Protein AF-A0A7Y3MYN8-F1 (afdb_monomer)

Solvent-accessible surface area (backbone atoms only — not comparable to full-atom values): 10456 Å² total; per-residue (Å²): 120,71,66,65,56,52,50,53,54,66,70,43,73,70,79,81,63,52,68,74,88,37,71,40,45,53,34,34,50,53,10,34,46,33,41,58,74,72,37,52,68,64,6,51,56,27,18,51,51,15,32,54,45,34,55,52,46,41,72,75,43,73,83,47,83,60,50,62,59,38,34,50,53,34,33,42,76,57,66,45,65,84,51,43,65,58,31,45,53,49,19,68,76,38,76,82,43,54,64,35,37,33,50,33,10,42,46,22,28,75,71,67,35,60,65,52,20,49,52,26,38,54,53,40,64,71,63,80,52,83,90,52,31,23,51,40,37,41,39,39,14,32,32,27,25,56,66,68,36,54,70,60,14,51,52,26,45,56,49,11,43,76,45,55,38,59,60,80,63,93,47,48,65,60,44,62,72,32,35,73,50,45,50,78,41,69,83,37,66,68,49,49,60,70,74,45,91,129

Sequence (198 aa):
LDSLLSEALDMSGAFEVPPTDTPGWSILLAGLELSAHGHQQAGADMLARSVAWYEEELSRRPDDPALPFASAVARYYSGDLDVLPLFRDWSQAAPDNIDYVGFVGVLSARQGDDRGAASADARLAELDDAYRFGQHTRWRARIAALRNDLDRSMILLEESFSQGMSLHFGQQWGWLHIDPDLAPLRDSESFRAFIAPR

Mean predicted aligned error: 6.88 Å

Structure (mmCIF, N/CA/C/O backbone):
data_AF-A0A7Y3MYN8-F1
#
_entry.id   AF-A0A7Y3MYN8-F1
#
loop_
_atom_site.group_PDB
_atom_site.id
_atom_site.type_symbol
_atom_site.label_atom_id
_atom_site.label_alt_id
_atom_site.label_comp_id
_atom_site.label_asym_id
_atom_site.label_entity_id
_atom_site.label_seq_id
_atom_site.pdbx_PDB_ins_code
_atom_site.Cartn_x
_atom_site.Cartn_y
_atom_site.Cartn_z
_atom_site.occupancy
_atom_site.B_iso_or_equiv
_atom_site.auth_seq_id
_atom_site.auth_comp_id
_atom_site.auth_asym_id
_atom_site.auth_atom_id
_atom_site.pdbx_PDB_model_num
ATOM 1 N N . LEU A 1 1 ? 17.540 -30.795 -15.165 1.00 44.25 1 LEU A N 1
ATOM 2 C CA . LEU A 1 1 ? 17.422 -30.218 -13.808 1.00 44.25 1 LEU A CA 1
ATOM 3 C C . LEU A 1 1 ? 17.151 -28.715 -13.870 1.00 44.25 1 LEU A C 1
ATOM 5 O O . LEU A 1 1 ? 16.380 -28.262 -13.044 1.00 44.25 1 LEU A O 1
ATOM 9 N N . ASP A 1 2 ? 17.636 -27.994 -14.890 1.00 51.50 2 ASP A N 1
ATOM 10 C CA . ASP A 1 2 ? 17.349 -26.555 -15.066 1.00 51.50 2 ASP A CA 1
ATOM 11 C C . ASP A 1 2 ? 15.916 -26.194 -15.507 1.00 51.50 2 ASP A C 1
ATOM 13 O O . ASP A 1 2 ? 15.427 -25.144 -15.112 1.00 51.50 2 ASP A O 1
ATOM 17 N N . SER A 1 3 ? 15.193 -27.035 -16.264 1.00 47.50 3 SER A N 1
ATOM 18 C CA . SER A 1 3 ? 13.846 -26.643 -16.742 1.00 47.50 3 SER A CA 1
ATOM 19 C C . SER A 1 3 ? 12.737 -26.798 -15.695 1.00 47.50 3 SER A C 1
ATOM 21 O O . SER A 1 3 ? 11.758 -26.069 -15.736 1.00 47.50 3 SER A O 1
ATOM 23 N N . LEU A 1 4 ? 12.899 -27.704 -14.723 1.00 36.44 4 LEU A N 1
ATOM 24 C CA . LEU A 1 4 ? 11.922 -27.888 -13.640 1.00 36.44 4 LEU A CA 1
ATOM 25 C C . LEU A 1 4 ? 12.004 -26.768 -12.593 1.00 36.44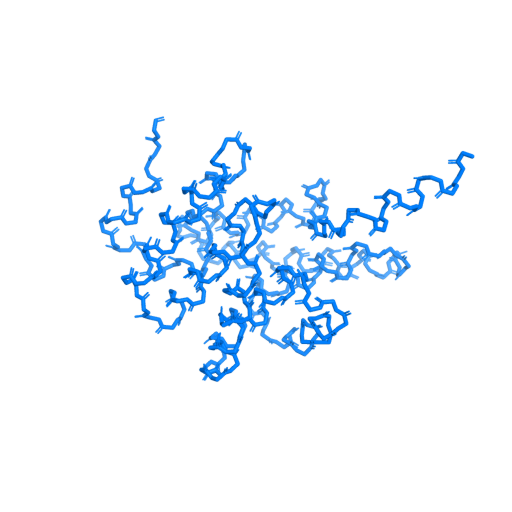 4 LEU A C 1
ATOM 27 O O . LEU A 1 4 ? 11.028 -26.516 -11.895 1.00 36.44 4 LEU A O 1
ATOM 31 N N . LEU A 1 5 ? 13.154 -26.091 -12.489 1.00 39.50 5 LEU A N 1
ATOM 32 C CA . LEU A 1 5 ? 13.316 -24.930 -11.616 1.00 39.50 5 LEU A CA 1
ATOM 33 C C . LEU A 1 5 ? 12.702 -23.666 -12.243 1.00 39.50 5 LEU A C 1
ATOM 35 O O . LEU A 1 5 ? 12.148 -22.851 -11.513 1.00 39.50 5 LEU A O 1
ATOM 39 N N . SER A 1 6 ? 12.746 -23.519 -13.577 1.00 37.72 6 SER A N 1
ATOM 40 C CA . SER A 1 6 ? 12.079 -22.400 -14.262 1.00 37.72 6 SER A CA 1
ATOM 41 C C . SER A 1 6 ? 10.560 -22.583 -14.322 1.00 37.72 6 SER A C 1
ATOM 43 O O . SER A 1 6 ? 9.836 -21.628 -14.081 1.00 37.72 6 SER A O 1
ATOM 45 N N . GLU A 1 7 ? 10.063 -23.808 -14.535 1.00 32.38 7 GLU A N 1
ATOM 46 C CA . GLU A 1 7 ? 8.622 -24.107 -14.440 1.00 32.38 7 GLU A CA 1
ATOM 47 C C . GLU A 1 7 ? 8.075 -23.917 -13.017 1.00 32.38 7 GLU A C 1
ATOM 49 O O . GLU A 1 7 ? 6.937 -23.489 -12.850 1.00 32.38 7 GLU A O 1
ATOM 54 N N . ALA A 1 8 ? 8.875 -24.182 -11.978 1.00 35.66 8 ALA A N 1
ATOM 55 C CA . ALA A 1 8 ? 8.464 -23.931 -10.597 1.00 35.66 8 ALA A CA 1
ATOM 56 C C . ALA A 1 8 ? 8.347 -22.428 -10.276 1.00 35.66 8 ALA A C 1
ATOM 58 O O . ALA A 1 8 ? 7.480 -22.053 -9.491 1.00 35.66 8 ALA A O 1
ATOM 59 N N . LEU A 1 9 ? 9.175 -21.584 -10.903 1.00 38.03 9 LEU A N 1
ATOM 60 C CA . LEU A 1 9 ? 9.100 -20.123 -10.792 1.00 38.03 9 LEU A CA 1
ATOM 61 C C . LEU A 1 9 ? 7.939 -19.526 -11.605 1.00 38.03 9 LEU A C 1
ATOM 63 O O . LEU A 1 9 ? 7.377 -18.526 -11.177 1.00 38.03 9 LEU A O 1
ATOM 67 N N . ASP A 1 10 ? 7.540 -20.161 -12.713 1.00 37.91 10 ASP A N 1
ATOM 68 C CA . ASP A 1 10 ? 6.346 -19.780 -13.490 1.00 37.91 10 ASP A CA 1
ATOM 69 C C . ASP A 1 10 ? 5.030 -20.259 -12.840 1.00 37.91 10 ASP A C 1
ATOM 71 O O . ASP A 1 10 ? 3.993 -19.610 -12.974 1.00 37.91 10 ASP A O 1
ATOM 75 N N . MET A 1 11 ? 5.039 -21.394 -12.126 1.00 33.16 11 MET A N 1
ATOM 76 C CA . MET A 1 11 ? 3.839 -21.967 -11.490 1.00 33.16 11 MET A CA 1
ATOM 77 C C . MET A 1 11 ? 3.527 -21.401 -10.102 1.00 33.16 11 MET A C 1
ATOM 79 O O . MET A 1 11 ? 2.372 -21.437 -9.674 1.00 33.16 11 MET A O 1
ATOM 83 N N . SER A 1 12 ? 4.518 -20.867 -9.389 1.00 36.50 12 SER A N 1
ATOM 84 C CA . SER A 1 12 ? 4.251 -19.923 -8.311 1.00 36.50 12 SER A CA 1
ATOM 85 C C . SER A 1 12 ? 4.184 -18.552 -8.957 1.00 36.50 12 SER A C 1
ATOM 87 O O . SER A 1 12 ? 5.236 -17.967 -9.175 1.00 36.50 12 SER A O 1
ATOM 89 N N . GLY A 1 13 ? 2.992 -18.047 -9.295 1.00 36.97 13 GLY A N 1
ATOM 90 C CA . GLY A 1 13 ? 2.843 -16.638 -9.674 1.00 36.97 13 GLY A CA 1
ATOM 91 C C . GLY A 1 13 ? 3.634 -15.817 -8.666 1.00 36.97 13 GLY A C 1
ATOM 92 O O . GLY A 1 13 ? 3.296 -15.849 -7.480 1.00 36.97 13 GLY A O 1
ATOM 93 N N . ALA A 1 14 ? 4.776 -15.287 -9.117 1.00 35.53 14 ALA A N 1
ATOM 94 C CA . ALA A 1 14 ? 5.858 -14.910 -8.232 1.00 35.53 14 ALA A CA 1
ATOM 95 C C . ALA A 1 14 ? 5.271 -13.977 -7.187 1.00 35.53 14 ALA A C 1
ATOM 97 O O . ALA A 1 14 ? 4.703 -12.935 -7.515 1.00 35.53 14 ALA A O 1
ATOM 98 N N . PHE A 1 15 ? 5.339 -14.396 -5.927 1.00 42.31 15 PHE A N 1
ATOM 99 C CA . PHE A 1 15 ? 5.164 -13.471 -4.834 1.00 42.31 15 PHE A CA 1
ATOM 100 C C . PHE A 1 15 ? 6.308 -12.473 -4.986 1.00 42.31 15 PHE A C 1
ATOM 102 O O . PHE A 1 15 ? 7.406 -12.701 -4.483 1.00 42.31 15 PHE A O 1
ATOM 109 N N . GLU A 1 16 ? 6.072 -11.393 -5.726 1.00 52.09 16 GLU A N 1
ATOM 110 C CA . GLU A 1 16 ? 6.928 -10.217 -5.734 1.00 52.09 16 GLU A CA 1
ATOM 111 C C . GLU A 1 16 ? 6.739 -9.514 -4.392 1.00 52.09 16 GLU A C 1
ATOM 113 O O . GLU A 1 16 ? 6.261 -8.393 -4.293 1.00 52.09 16 GLU A O 1
ATOM 118 N N . VAL A 1 17 ? 7.092 -10.204 -3.309 1.00 54.44 17 VAL A N 1
ATOM 119 C CA . VAL A 1 17 ? 7.361 -9.527 -2.055 1.00 54.44 17 VAL A CA 1
ATOM 120 C C . VAL A 1 17 ? 8.635 -8.732 -2.314 1.00 54.44 17 VAL A C 1
ATOM 122 O O . VAL A 1 17 ? 9.615 -9.319 -2.790 1.00 54.44 17 VAL A O 1
ATOM 125 N N . PRO A 1 18 ? 8.669 -7.421 -2.019 1.00 59.72 18 PRO A N 1
ATOM 126 C CA . PRO A 1 18 ? 9.914 -6.675 -2.079 1.00 59.72 18 PRO A CA 1
ATOM 127 C C . PRO A 1 18 ? 10.954 -7.429 -1.244 1.00 59.72 18 PRO A C 1
ATOM 129 O O . PRO A 1 18 ? 10.594 -7.917 -0.168 1.00 59.72 18 PRO A O 1
ATOM 132 N N . PRO A 1 19 ? 12.213 -7.552 -1.691 1.00 63.88 19 PRO A N 1
ATOM 133 C CA . PRO A 1 19 ? 13.228 -8.260 -0.928 1.00 63.88 19 PRO A CA 1
ATOM 134 C C . PRO A 1 19 ? 13.366 -7.610 0.456 1.00 63.88 19 PRO A C 1
ATOM 136 O O . PRO A 1 19 ? 13.857 -6.484 0.614 1.00 63.88 19 PRO A O 1
ATOM 139 N N . THR A 1 20 ? 12.845 -8.312 1.466 1.00 68.44 20 THR A N 1
ATOM 140 C CA . THR A 1 20 ? 12.681 -7.790 2.828 1.00 68.44 20 THR A CA 1
ATOM 141 C C . THR A 1 20 ? 13.993 -7.770 3.613 1.00 68.44 20 THR A C 1
ATOM 143 O O . THR A 1 20 ? 14.055 -7.252 4.723 1.00 68.44 20 THR A O 1
ATOM 146 N N . ASP A 1 21 ? 15.041 -8.357 3.045 1.00 75.25 21 ASP A N 1
ATOM 147 C CA . ASP A 1 21 ? 16.404 -8.456 3.559 1.00 75.25 21 ASP A CA 1
ATOM 148 C C . ASP A 1 21 ? 17.325 -7.335 3.041 1.00 75.25 21 ASP A C 1
ATOM 150 O O . ASP A 1 21 ? 18.541 -7.378 3.232 1.00 75.25 21 ASP A O 1
ATOM 154 N N . THR A 1 22 ? 16.763 -6.294 2.419 1.00 87.19 22 THR A N 1
ATOM 155 C CA . THR A 1 22 ? 17.534 -5.150 1.920 1.00 87.19 22 THR A CA 1
ATOM 156 C C . THR A 1 22 ? 17.639 -4.001 2.934 1.00 87.19 22 THR A C 1
ATOM 158 O O . THR A 1 22 ? 16.717 -3.755 3.726 1.00 87.19 22 THR A O 1
ATOM 161 N N . PRO A 1 23 ? 18.730 -3.208 2.881 1.00 93.25 23 PRO A N 1
ATOM 162 C CA . PRO A 1 23 ? 18.809 -1.939 3.600 1.00 93.25 23 PRO A CA 1
ATOM 163 C C . PRO A 1 23 ? 17.649 -0.993 3.265 1.00 93.25 23 PRO A C 1
ATOM 165 O O . PRO A 1 23 ? 17.075 -0.399 4.177 1.00 93.25 23 PRO A O 1
ATOM 168 N N . GLY A 1 24 ? 17.258 -0.891 1.988 1.00 93.56 24 GLY A N 1
ATOM 169 C CA . GLY A 1 24 ? 16.141 -0.046 1.554 1.00 93.56 24 GLY A CA 1
ATOM 170 C C . GLY A 1 24 ? 14.825 -0.399 2.242 1.00 93.56 24 GLY A C 1
ATOM 171 O O . GLY A 1 24 ? 14.128 0.496 2.726 1.00 93.56 24 GLY A O 1
ATOM 172 N N . TRP A 1 25 ? 14.513 -1.693 2.359 1.00 91.00 25 TRP A N 1
ATOM 173 C CA . TRP A 1 25 ? 13.330 -2.171 3.077 1.00 91.00 25 TRP A CA 1
ATOM 174 C C . TRP A 1 25 ? 13.382 -1.885 4.580 1.00 91.00 25 TRP A C 1
ATOM 176 O O . TRP A 1 25 ? 12.408 -1.407 5.160 1.00 91.00 25 TRP A O 1
ATOM 186 N N . SER A 1 26 ? 14.534 -2.111 5.214 1.00 91.94 26 SER A N 1
ATOM 187 C CA . SER A 1 26 ? 14.712 -1.827 6.645 1.00 91.94 26 SER A CA 1
ATOM 188 C C . SER A 1 26 ? 14.530 -0.335 6.959 1.00 91.94 26 SER A C 1
ATOM 190 O O . SER A 1 26 ? 13.918 0.027 7.963 1.00 91.94 26 SER A O 1
ATOM 192 N N . ILE A 1 27 ? 15.028 0.541 6.080 1.00 95.94 27 ILE A N 1
ATOM 193 C CA . ILE A 1 27 ? 14.864 1.996 6.196 1.00 95.94 27 ILE A CA 1
ATOM 194 C C . ILE A 1 27 ? 13.395 2.401 5.992 1.00 95.94 27 ILE A C 1
ATOM 196 O O . ILE A 1 27 ? 12.888 3.236 6.741 1.00 95.94 27 ILE A O 1
ATOM 200 N N . LEU A 1 28 ? 12.703 1.794 5.021 1.00 94.56 28 LEU A N 1
ATOM 201 C CA . LEU A 1 28 ? 11.273 2.012 4.780 1.00 94.56 28 LEU A CA 1
ATOM 202 C C . LEU A 1 28 ? 10.453 1.694 6.030 1.00 94.56 28 LEU A C 1
ATOM 204 O O . LEU A 1 28 ? 9.677 2.529 6.491 1.00 94.56 28 LEU A O 1
ATOM 208 N N . LEU A 1 29 ? 10.677 0.511 6.604 1.00 91.75 29 LEU A N 1
ATOM 209 C CA . LEU A 1 29 ? 10.018 0.057 7.825 1.00 91.75 29 LEU A CA 1
ATOM 210 C C . LEU A 1 29 ? 10.234 1.025 8.989 1.00 91.75 29 LEU A C 1
ATOM 212 O O . LEU A 1 29 ? 9.273 1.418 9.645 1.00 91.75 29 LEU A O 1
ATOM 216 N N . ALA A 1 30 ? 11.474 1.473 9.202 1.00 93.56 30 ALA A N 1
ATOM 217 C CA . ALA A 1 30 ? 11.777 2.468 10.227 1.00 93.56 30 ALA A CA 1
ATOM 218 C C . ALA A 1 30 ? 11.002 3.781 10.010 1.00 93.56 30 ALA A C 1
ATOM 220 O O . ALA A 1 30 ? 10.529 4.385 10.972 1.00 93.56 30 ALA A O 1
ATOM 221 N N . GLY A 1 31 ? 10.839 4.213 8.756 1.00 95.69 31 GLY A N 1
ATOM 222 C CA . GLY A 1 31 ? 10.049 5.396 8.415 1.00 95.69 31 GLY A CA 1
ATOM 223 C C . GLY A 1 31 ? 8.557 5.248 8.717 1.00 95.69 31 GLY A C 1
ATOM 224 O O . GLY A 1 31 ? 7.949 6.170 9.270 1.00 95.69 31 GLY A O 1
ATOM 225 N N . LEU A 1 32 ? 7.974 4.086 8.409 1.00 93.69 32 LEU A N 1
ATOM 226 C CA . LEU A 1 32 ? 6.572 3.783 8.711 1.00 93.69 32 LEU A CA 1
ATOM 227 C C . LEU A 1 32 ? 6.317 3.702 10.221 1.00 93.69 32 LEU A C 1
ATOM 229 O O . LEU A 1 32 ? 5.368 4.316 10.707 1.00 93.69 32 LEU A O 1
ATOM 233 N N . GLU A 1 33 ? 7.196 3.032 10.966 1.00 92.56 33 GLU A N 1
ATOM 234 C CA . GLU A 1 33 ? 7.155 2.965 12.433 1.00 92.56 33 GLU A CA 1
ATOM 235 C C . GLU A 1 33 ? 7.202 4.367 13.053 1.00 92.56 33 GLU A C 1
ATOM 237 O O . GLU A 1 33 ? 6.286 4.774 13.766 1.00 92.56 33 GLU A O 1
ATOM 242 N N . LEU A 1 34 ? 8.222 5.168 12.722 1.00 95.06 34 LEU A N 1
ATOM 243 C CA . LEU A 1 34 ? 8.345 6.541 13.226 1.00 95.06 34 LEU A CA 1
ATOM 244 C C . LEU A 1 34 ? 7.085 7.368 12.939 1.00 95.06 34 LEU A C 1
ATOM 246 O O . LEU A 1 34 ? 6.602 8.089 13.814 1.00 95.06 34 LEU A O 1
ATOM 250 N N . SER A 1 35 ? 6.524 7.231 11.738 1.00 93.44 35 SER A N 1
ATOM 251 C CA . SER A 1 35 ? 5.296 7.928 11.349 1.00 93.44 35 SER A CA 1
ATOM 252 C C . SER A 1 35 ? 4.088 7.487 12.181 1.00 93.44 35 SER A C 1
ATOM 254 O O . SER A 1 35 ? 3.289 8.332 12.594 1.00 93.44 35 SER A O 1
ATOM 256 N N . ALA A 1 36 ? 3.957 6.186 12.452 1.00 89.12 36 ALA A N 1
ATOM 257 C CA . ALA A 1 36 ? 2.877 5.618 13.255 1.00 89.12 36 ALA A CA 1
ATOM 258 C C . ALA A 1 36 ? 2.935 6.051 14.729 1.00 89.12 36 ALA A C 1
ATOM 260 O O . ALA A 1 36 ? 1.888 6.254 15.341 1.00 89.12 36 ALA A O 1
ATOM 261 N N . HIS A 1 37 ? 4.138 6.277 15.268 1.00 89.69 37 HIS A N 1
ATOM 262 C CA . HIS A 1 37 ? 4.366 6.678 16.665 1.00 89.69 37 HIS A CA 1
ATOM 263 C C . HIS A 1 37 ? 4.462 8.196 16.884 1.00 89.69 37 HIS A C 1
ATOM 265 O O . HIS A 1 37 ? 4.875 8.646 17.950 1.00 89.69 37 HIS A O 1
ATOM 271 N N . GLY A 1 38 ? 4.070 9.014 15.903 1.00 92.62 38 GLY A N 1
ATOM 272 C CA . GLY A 1 38 ? 3.989 10.468 16.088 1.00 92.62 38 GLY A CA 1
ATOM 273 C C . GLY A 1 38 ? 5.245 11.255 15.692 1.00 92.62 38 GLY A C 1
ATOM 274 O O . GLY A 1 38 ? 5.308 12.457 15.929 1.00 92.62 38 GLY A O 1
ATOM 275 N N . HIS A 1 39 ? 6.247 10.616 15.087 1.00 96.62 39 HIS A N 1
ATOM 276 C CA . HIS A 1 39 ? 7.507 11.248 14.686 1.00 96.62 39 HIS A CA 1
ATOM 277 C C . HIS A 1 39 ? 7.521 11.592 13.188 1.00 96.62 39 HIS A C 1
ATOM 279 O O . HIS A 1 39 ? 8.390 11.128 12.451 1.00 96.62 39 HIS A O 1
ATOM 285 N N . GLN A 1 40 ? 6.568 12.412 12.723 1.00 95.00 40 GLN A N 1
ATOM 286 C CA . GLN A 1 40 ? 6.318 12.619 11.283 1.00 95.00 40 GLN A CA 1
ATOM 287 C C . GLN A 1 40 ? 7.553 13.060 10.488 1.00 95.00 40 GLN A C 1
ATOM 289 O O . GLN A 1 40 ? 7.831 12.475 9.447 1.00 95.00 40 GLN A O 1
ATOM 294 N N . GLN A 1 41 ? 8.310 14.054 10.970 1.00 97.75 41 GLN A N 1
ATOM 295 C CA . GLN A 1 41 ? 9.491 14.539 10.242 1.00 97.75 41 GLN A CA 1
ATOM 296 C C . GLN A 1 41 ? 10.567 13.453 10.126 1.00 97.75 41 GLN A C 1
ATOM 298 O O . GLN A 1 41 ? 11.066 13.195 9.038 1.00 97.75 41 GLN A O 1
ATOM 303 N N . ALA A 1 42 ? 10.880 12.772 11.232 1.00 98.06 42 ALA A N 1
ATOM 304 C CA . ALA A 1 42 ? 11.871 11.700 11.227 1.00 98.06 42 ALA A CA 1
ATOM 305 C C . ALA A 1 42 ? 11.424 10.515 10.352 1.00 98.06 42 ALA A C 1
ATOM 307 O O . ALA A 1 42 ? 12.247 9.907 9.669 1.00 98.06 42 ALA A O 1
ATOM 308 N N . GLY A 1 43 ? 10.123 10.208 10.345 1.00 97.62 43 GLY A N 1
ATOM 309 C CA . GLY A 1 43 ? 9.532 9.207 9.461 1.00 97.62 43 GLY A CA 1
ATOM 310 C C . GLY A 1 43 ? 9.690 9.572 7.986 1.00 97.62 43 GLY A C 1
ATOM 311 O O . GLY A 1 43 ? 10.202 8.765 7.212 1.00 97.62 43 GLY A O 1
ATOM 312 N N . ALA A 1 44 ? 9.341 10.806 7.612 1.00 97.88 44 ALA A N 1
ATOM 313 C CA . ALA A 1 44 ? 9.511 11.323 6.254 1.00 97.88 44 ALA A CA 1
ATOM 314 C C . ALA A 1 44 ? 10.982 11.293 5.803 1.00 97.88 44 ALA A C 1
ATOM 316 O O . ALA A 1 44 ? 11.275 10.841 4.695 1.00 97.88 44 ALA A O 1
ATOM 317 N N . ASP A 1 45 ? 11.912 11.682 6.680 1.00 98.38 45 ASP A N 1
ATOM 318 C CA . ASP A 1 45 ? 13.349 11.639 6.395 1.00 98.38 45 ASP A CA 1
ATOM 319 C C . ASP A 1 45 ? 13.831 10.201 6.121 1.00 98.38 45 ASP A C 1
ATOM 321 O O . ASP A 1 45 ? 14.653 9.976 5.231 1.00 98.38 45 ASP A O 1
ATOM 325 N N . MET A 1 46 ? 13.326 9.201 6.856 1.00 98.44 46 MET A N 1
ATOM 326 C CA . MET A 1 46 ? 13.660 7.795 6.588 1.00 98.44 46 MET A CA 1
ATOM 327 C C . MET A 1 46 ? 13.051 7.304 5.274 1.00 98.44 46 MET A C 1
ATOM 329 O O . MET A 1 46 ? 13.746 6.660 4.493 1.00 98.44 46 MET A O 1
ATOM 333 N N . LEU A 1 47 ? 11.792 7.633 4.983 1.00 98.06 47 LEU A N 1
ATOM 334 C CA . LEU A 1 47 ? 11.149 7.235 3.727 1.00 98.06 47 LEU A CA 1
ATOM 335 C C . LEU A 1 47 ? 11.895 7.805 2.511 1.00 98.06 47 LEU A C 1
ATOM 337 O O . LEU A 1 47 ? 12.191 7.063 1.576 1.00 98.06 47 LEU A O 1
ATOM 341 N N . ALA A 1 48 ? 12.314 9.073 2.566 1.00 98.31 48 ALA A N 1
ATOM 342 C CA . ALA A 1 48 ? 13.145 9.685 1.528 1.00 98.31 48 ALA A CA 1
ATOM 343 C C . ALA A 1 48 ? 14.498 8.966 1.354 1.00 98.31 48 ALA A C 1
ATOM 345 O O . ALA A 1 48 ? 14.964 8.763 0.233 1.00 98.31 48 ALA A O 1
ATOM 346 N N . ARG A 1 49 ? 15.120 8.517 2.452 1.00 98.44 49 ARG A N 1
ATOM 347 C CA . ARG A 1 49 ? 16.357 7.716 2.396 1.00 98.44 49 ARG A CA 1
ATOM 348 C C . ARG A 1 49 ? 16.142 6.335 1.781 1.00 98.44 49 ARG A C 1
ATOM 350 O O . ARG A 1 49 ? 17.047 5.844 1.112 1.00 98.44 49 ARG A O 1
ATOM 357 N N . SER A 1 50 ? 14.987 5.707 2.006 1.00 98.19 50 SER A N 1
ATOM 358 C CA . SER A 1 50 ? 14.646 4.431 1.366 1.00 98.19 50 SER A CA 1
ATOM 359 C C . SER A 1 50 ? 14.556 4.594 -0.152 1.00 98.19 50 SER A C 1
ATOM 361 O O . SER A 1 50 ? 15.184 3.830 -0.882 1.00 98.19 50 SER A O 1
ATOM 363 N N . VAL A 1 51 ? 13.863 5.640 -0.619 1.00 98.31 51 VAL A N 1
ATOM 364 C CA . VAL A 1 51 ? 13.771 5.977 -2.049 1.00 98.31 51 VAL A CA 1
ATOM 365 C C . VAL A 1 51 ? 15.159 6.194 -2.648 1.00 98.31 51 VAL A C 1
ATOM 367 O O . VAL A 1 51 ? 15.513 5.511 -3.606 1.00 98.31 51 VAL A O 1
ATOM 370 N N . ALA A 1 52 ? 15.979 7.052 -2.032 1.00 98.31 52 ALA A N 1
ATOM 371 C CA . ALA A 1 52 ? 17.330 7.337 -2.516 1.00 98.31 52 ALA A CA 1
ATOM 372 C C . ALA A 1 52 ? 18.214 6.077 -2.597 1.00 98.31 52 ALA A C 1
ATOM 374 O O . ALA A 1 52 ? 19.003 5.929 -3.528 1.00 98.31 52 ALA A O 1
ATOM 375 N N . TRP A 1 53 ? 18.071 5.145 -1.646 1.00 97.94 53 TRP A N 1
ATOM 376 C CA . TRP A 1 53 ? 18.790 3.871 -1.686 1.00 97.94 53 TRP A CA 1
ATOM 377 C C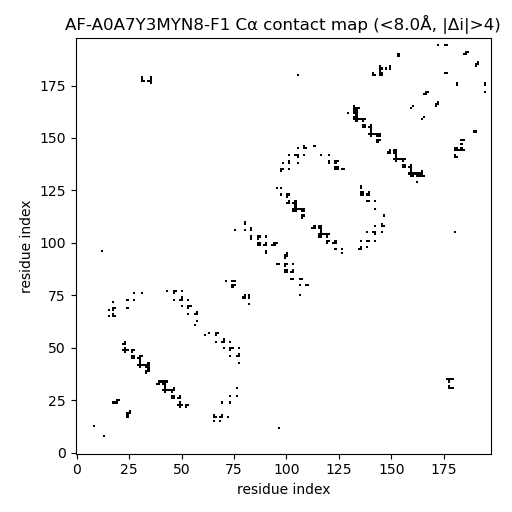 . TRP A 1 53 ? 18.369 3.016 -2.888 1.00 97.94 53 TRP A C 1
ATOM 379 O O . TRP A 1 53 ? 19.225 2.511 -3.608 1.00 97.94 53 TRP A O 1
ATOM 389 N N . TYR A 1 54 ? 17.063 2.880 -3.145 1.00 96.88 54 TYR A N 1
ATOM 390 C CA . TYR A 1 54 ? 16.576 2.110 -4.293 1.00 96.88 54 TYR A CA 1
ATOM 391 C C . TYR A 1 54 ? 16.941 2.747 -5.640 1.00 96.88 54 TYR A C 1
ATOM 393 O O . TYR A 1 54 ? 17.237 2.021 -6.585 1.00 96.88 54 TYR A O 1
ATOM 401 N N . GLU A 1 55 ? 16.958 4.077 -5.741 1.00 96.69 55 GLU A N 1
ATOM 402 C CA . GLU A 1 55 ? 17.414 4.790 -6.945 1.00 96.69 55 GLU A CA 1
ATOM 403 C C . GLU A 1 55 ? 18.894 4.511 -7.251 1.00 96.69 55 GLU A C 1
ATOM 405 O O . GLU A 1 55 ? 19.282 4.269 -8.400 1.00 96.69 55 GLU A O 1
ATOM 410 N N . GLU A 1 56 ? 19.728 4.501 -6.211 1.00 97.44 56 GLU A N 1
ATOM 411 C CA . GLU A 1 56 ? 21.145 4.180 -6.330 1.00 97.44 56 GLU A CA 1
ATOM 412 C C . GLU A 1 56 ? 21.359 2.711 -6.729 1.00 97.44 56 GLU A C 1
ATOM 414 O O . GLU A 1 56 ? 22.164 2.412 -7.614 1.00 97.44 56 GLU A O 1
ATOM 419 N N . GLU A 1 57 ? 20.598 1.790 -6.135 1.00 96.00 57 GLU A N 1
ATOM 420 C CA . GLU A 1 57 ? 20.683 0.366 -6.457 1.00 96.00 57 GLU A CA 1
ATOM 421 C C . GLU A 1 57 ? 20.196 0.044 -7.868 1.00 96.00 57 GLU A C 1
ATOM 423 O O . GLU A 1 57 ? 20.863 -0.721 -8.562 1.00 96.00 57 GLU A O 1
ATOM 428 N N . LEU A 1 58 ? 19.116 0.674 -8.339 1.00 95.00 58 LEU A N 1
ATOM 429 C CA . LEU A 1 58 ? 18.677 0.572 -9.735 1.00 95.00 58 LEU A CA 1
ATOM 430 C C . LEU A 1 58 ? 19.754 1.074 -10.705 1.00 95.00 58 LEU A C 1
ATOM 432 O O . LEU A 1 58 ? 19.956 0.487 -11.764 1.00 95.00 58 LEU A O 1
ATOM 436 N N . SER A 1 59 ? 20.491 2.123 -10.330 1.00 96.19 59 SER A N 1
ATOM 437 C CA . SER A 1 59 ? 21.596 2.642 -11.145 1.00 96.19 59 SER A CA 1
ATOM 438 C C . SER A 1 59 ? 22.786 1.675 -11.204 1.00 96.19 59 SER A C 1
ATOM 440 O O . SER A 1 59 ? 23.488 1.615 -12.214 1.00 96.19 59 SER A O 1
ATOM 442 N N . ARG A 1 60 ? 23.032 0.914 -10.130 1.00 96.44 60 ARG A N 1
ATOM 443 C CA . ARG A 1 60 ? 24.110 -0.090 -10.062 1.00 96.44 60 ARG A CA 1
ATOM 444 C C . ARG A 1 60 ? 23.737 -1.422 -10.702 1.00 96.44 60 ARG A C 1
ATOM 446 O O . ARG A 1 60 ? 24.610 -2.094 -11.245 1.00 96.44 60 ARG A O 1
ATOM 453 N N . ARG A 1 61 ? 22.475 -1.826 -10.573 1.00 94.19 61 ARG A N 1
ATOM 454 C CA . ARG A 1 61 ? 21.950 -3.140 -10.960 1.00 94.19 61 ARG A CA 1
ATOM 455 C C . ARG A 1 61 ? 20.673 -2.969 -11.795 1.00 94.19 61 ARG A C 1
ATOM 457 O O . ARG A 1 61 ? 19.608 -3.400 -11.360 1.00 94.19 61 ARG A O 1
ATOM 464 N N . PRO A 1 62 ? 20.763 -2.353 -12.989 1.00 91.88 62 PRO A N 1
ATOM 465 C CA . PRO A 1 62 ? 19.584 -2.044 -13.802 1.00 91.88 62 PRO A CA 1
ATOM 466 C C . PRO A 1 62 ? 18.824 -3.288 -14.283 1.00 91.88 62 PRO A C 1
ATOM 468 O O . PRO A 1 62 ? 17.639 -3.191 -14.584 1.00 91.88 62 PRO A O 1
ATOM 471 N N . ASP A 1 63 ? 19.489 -4.445 -14.328 1.00 89.88 63 ASP A N 1
ATOM 472 C CA . ASP A 1 63 ? 18.916 -5.708 -14.806 1.00 89.88 63 ASP A CA 1
ATOM 473 C C . ASP A 1 63 ? 18.320 -6.580 -13.681 1.00 89.88 63 ASP A C 1
ATOM 475 O O . ASP A 1 63 ? 17.880 -7.698 -13.943 1.00 89.88 63 ASP A O 1
ATOM 479 N N . ASP A 1 64 ? 18.330 -6.119 -12.424 1.00 86.88 64 ASP A N 1
ATOM 480 C CA . ASP A 1 64 ? 17.742 -6.864 -11.305 1.00 86.88 64 ASP A CA 1
ATOM 481 C C . ASP A 1 64 ? 16.205 -6.740 -11.331 1.00 86.88 64 ASP A C 1
ATOM 483 O O . ASP A 1 64 ? 15.680 -5.644 -11.110 1.00 86.88 64 ASP A O 1
ATOM 487 N N . PRO A 1 65 ? 15.461 -7.836 -11.573 1.00 84.31 65 PRO A N 1
ATOM 488 C CA . PRO A 1 65 ? 14.015 -7.772 -11.763 1.00 84.31 65 PRO A CA 1
ATOM 489 C C . PRO A 1 65 ? 13.239 -7.435 -10.481 1.00 84.31 65 PRO A C 1
ATOM 491 O O . PRO A 1 65 ? 12.089 -7.015 -10.573 1.00 84.31 65 PRO A O 1
ATOM 494 N N . ALA A 1 66 ? 13.835 -7.576 -9.290 1.00 84.12 66 ALA A N 1
ATOM 495 C CA . ALA A 1 66 ? 13.148 -7.304 -8.025 1.00 84.12 66 ALA A CA 1
ATOM 496 C C . ALA A 1 66 ? 13.200 -5.819 -7.616 1.00 84.12 66 ALA A C 1
ATOM 498 O O . ALA A 1 66 ? 12.343 -5.339 -6.865 1.00 84.12 66 ALA A O 1
ATOM 499 N N . LEU A 1 67 ? 14.205 -5.073 -8.089 1.00 89.25 67 LEU A N 1
ATOM 500 C CA . LEU A 1 67 ? 14.411 -3.675 -7.699 1.00 89.25 67 LEU A CA 1
ATOM 501 C C . LEU A 1 67 ? 13.315 -2.710 -8.184 1.00 89.25 67 LEU A C 1
ATOM 503 O O . LEU A 1 67 ? 12.947 -1.835 -7.394 1.00 89.25 67 LEU A O 1
ATOM 507 N N . PRO A 1 68 ? 12.762 -2.822 -9.411 1.00 92.81 68 PRO A N 1
ATOM 508 C CA . PRO A 1 68 ? 11.728 -1.903 -9.883 1.00 92.81 68 PRO A CA 1
ATOM 509 C C . PRO A 1 68 ? 10.491 -1.887 -8.986 1.00 92.81 68 PRO A C 1
ATOM 511 O O . PRO A 1 68 ? 10.046 -0.812 -8.578 1.00 92.81 68 PRO A O 1
ATOM 514 N N . PHE A 1 69 ? 9.973 -3.064 -8.621 1.00 92.19 69 PHE A N 1
ATOM 515 C CA . PHE A 1 69 ? 8.813 -3.169 -7.740 1.00 92.19 69 PHE A CA 1
ATOM 516 C C . PHE A 1 69 ? 9.115 -2.589 -6.354 1.00 92.19 69 PHE A C 1
ATOM 518 O O . PHE A 1 69 ? 8.393 -1.718 -5.872 1.00 92.19 69 PHE A O 1
ATOM 525 N N . ALA A 1 70 ? 10.234 -2.983 -5.741 1.00 92.31 70 ALA A N 1
ATOM 526 C CA . ALA A 1 70 ? 10.625 -2.494 -4.421 1.00 92.31 70 ALA A CA 1
ATOM 527 C C . ALA A 1 70 ? 10.828 -0.964 -4.379 1.00 92.31 70 ALA A C 1
ATOM 529 O O . ALA A 1 70 ? 10.398 -0.303 -3.430 1.00 92.31 70 ALA A O 1
ATOM 530 N N . SER A 1 71 ? 11.411 -0.390 -5.436 1.00 95.56 71 SER A N 1
ATOM 531 C CA . SER A 1 71 ? 11.555 1.059 -5.610 1.00 95.56 71 SER A CA 1
ATOM 532 C C . SER A 1 71 ? 10.199 1.763 -5.707 1.00 95.56 71 SER A C 1
ATOM 534 O O . SER A 1 71 ? 9.970 2.760 -5.019 1.00 95.56 71 SER A O 1
ATOM 536 N N . ALA A 1 72 ? 9.268 1.225 -6.502 1.00 96.44 72 ALA A N 1
ATOM 537 C CA . ALA A 1 72 ? 7.923 1.779 -6.636 1.00 96.44 72 ALA A CA 1
ATOM 538 C C . ALA A 1 72 ? 7.150 1.748 -5.307 1.00 96.44 72 ALA A C 1
ATOM 540 O O . ALA A 1 72 ? 6.478 2.721 -4.964 1.00 96.44 72 ALA A O 1
ATOM 541 N N . VAL A 1 73 ? 7.302 0.677 -4.521 1.00 94.88 73 VAL A N 1
ATOM 542 C CA . VAL A 1 73 ? 6.731 0.569 -3.170 1.00 94.88 73 VAL A CA 1
ATOM 543 C C . VAL A 1 73 ? 7.320 1.622 -2.224 1.00 94.88 73 VAL A C 1
ATOM 545 O O . VAL A 1 73 ? 6.575 2.267 -1.485 1.00 94.88 73 VAL A O 1
ATOM 548 N N . ALA A 1 74 ? 8.637 1.847 -2.252 1.00 96.38 74 ALA A N 1
ATOM 549 C CA . ALA A 1 74 ? 9.270 2.884 -1.434 1.00 96.38 74 ALA A CA 1
ATOM 550 C C . ALA A 1 74 ? 8.779 4.291 -1.799 1.00 96.38 74 ALA A C 1
ATOM 552 O O . ALA A 1 74 ? 8.421 5.072 -0.914 1.00 96.38 74 ALA A O 1
ATOM 553 N N . ARG A 1 75 ? 8.690 4.587 -3.100 1.00 98.06 75 ARG A N 1
ATOM 554 C CA . ARG A 1 75 ? 8.150 5.852 -3.617 1.00 98.06 75 ARG A CA 1
ATOM 555 C C . ARG A 1 75 ? 6.701 6.057 -3.177 1.00 98.06 75 ARG A C 1
ATOM 557 O O . ARG A 1 75 ? 6.391 7.100 -2.600 1.00 98.06 75 ARG A O 1
ATOM 564 N N . TYR A 1 76 ? 5.857 5.034 -3.319 1.00 97.50 76 TYR A N 1
ATOM 565 C CA . TYR A 1 76 ? 4.478 5.059 -2.832 1.00 97.50 76 TYR A CA 1
ATOM 566 C C . TYR A 1 76 ? 4.394 5.445 -1.351 1.00 97.50 76 TYR A C 1
ATOM 568 O O . TYR A 1 76 ? 3.696 6.395 -0.994 1.00 97.50 76 TYR A O 1
ATOM 576 N N . TYR A 1 77 ? 5.131 4.745 -0.483 1.00 95.94 77 TYR A N 1
ATOM 577 C CA . TYR A 1 77 ? 5.083 5.016 0.954 1.00 95.94 77 TYR A CA 1
ATOM 578 C C . TYR A 1 77 ? 5.697 6.370 1.331 1.00 95.94 77 TYR A C 1
ATOM 580 O O . TYR A 1 77 ? 5.284 6.943 2.335 1.00 95.94 77 TYR A O 1
ATOM 588 N N . SER A 1 78 ? 6.603 6.928 0.520 1.00 97.06 78 SER A N 1
ATOM 589 C CA . SER A 1 78 ? 7.063 8.319 0.670 1.00 97.06 78 SER A CA 1
ATOM 590 C C . SER A 1 78 ? 6.042 9.378 0.223 1.00 97.06 78 SER A C 1
ATOM 592 O O . SER A 1 78 ? 6.280 10.569 0.412 1.00 97.06 78 SER A O 1
ATOM 594 N N . GLY A 1 79 ? 4.896 8.961 -0.327 1.00 96.12 79 GLY A N 1
ATOM 595 C CA . GLY A 1 79 ? 3.814 9.841 -0.772 1.00 96.12 79 GLY A CA 1
ATOM 596 C C . GLY A 1 79 ? 3.866 10.222 -2.252 1.00 96.12 79 GLY A C 1
ATOM 597 O O . GLY A 1 79 ? 3.089 11.075 -2.678 1.00 96.12 79 GLY A O 1
ATOM 598 N N . ASP A 1 80 ? 4.743 9.601 -3.040 1.00 97.69 80 ASP A N 1
ATOM 599 C CA . ASP A 1 80 ? 4.792 9.807 -4.484 1.00 97.69 80 ASP A CA 1
ATOM 600 C C . ASP A 1 80 ? 3.626 9.062 -5.146 1.00 97.69 80 ASP A C 1
ATOM 602 O O . ASP A 1 80 ? 3.615 7.833 -5.225 1.00 97.69 80 ASP A O 1
ATOM 606 N N . LEU A 1 81 ? 2.622 9.814 -5.601 1.00 97.12 81 LEU A N 1
ATOM 607 C CA . LEU A 1 81 ? 1.460 9.265 -6.300 1.00 97.12 81 LEU A CA 1
ATOM 608 C C . LEU A 1 81 ? 1.697 9.130 -7.814 1.00 97.12 81 LEU A C 1
ATOM 610 O O . LEU A 1 81 ? 0.899 8.477 -8.491 1.00 97.12 81 LEU A O 1
ATOM 614 N N . ASP A 1 82 ? 2.789 9.684 -8.350 1.00 97.50 82 ASP A N 1
ATOM 615 C CA . ASP A 1 82 ? 3.125 9.633 -9.780 1.00 97.50 82 ASP A CA 1
ATOM 616 C C . ASP A 1 82 ? 3.609 8.238 -10.209 1.00 97.50 82 ASP A C 1
ATOM 618 O O . ASP A 1 82 ? 3.812 7.978 -11.393 1.00 97.50 82 ASP A O 1
ATOM 622 N N . VAL A 1 83 ? 3.733 7.301 -9.263 1.00 97.75 83 VAL A N 1
ATOM 623 C CA . VAL A 1 83 ? 3.965 5.873 -9.530 1.00 97.75 83 VAL A CA 1
ATOM 624 C C . VAL A 1 83 ? 2.716 5.128 -10.015 1.00 97.75 83 VAL A C 1
ATOM 626 O O . VAL A 1 83 ? 2.828 3.992 -10.468 1.00 97.75 83 VAL A O 1
ATOM 629 N N . LEU A 1 84 ? 1.520 5.728 -9.962 1.00 98.19 84 LEU A N 1
ATOM 630 C CA . LEU A 1 84 ? 0.278 5.065 -10.387 1.00 98.19 84 LEU A CA 1
ATOM 631 C C . LEU A 1 84 ? 0.305 4.512 -11.827 1.00 98.19 84 LEU A C 1
ATOM 633 O O . LEU A 1 84 ? -0.141 3.378 -12.009 1.00 98.19 84 LEU A O 1
ATOM 637 N N . PRO A 1 85 ? 0.809 5.228 -12.853 1.00 98.12 85 PRO A N 1
ATOM 638 C CA . PRO A 1 85 ? 0.900 4.678 -14.205 1.00 98.12 85 PRO A CA 1
ATOM 639 C C . PRO A 1 85 ? 1.721 3.385 -14.265 1.00 98.12 85 PRO A C 1
ATOM 641 O O . PRO A 1 85 ? 1.299 2.437 -14.916 1.00 98.12 85 PRO A O 1
ATOM 644 N N . LEU A 1 86 ? 2.818 3.302 -13.505 1.00 97.06 86 LEU A N 1
ATOM 645 C CA . LEU A 1 86 ? 3.666 2.110 -13.444 1.00 97.06 86 LEU A CA 1
ATOM 646 C C . LEU A 1 86 ? 2.897 0.894 -12.904 1.00 97.06 86 LEU A C 1
ATOM 648 O O . LEU A 1 86 ? 2.895 -0.167 -13.523 1.00 97.06 86 LEU A O 1
ATOM 652 N N . PHE A 1 87 ? 2.170 1.064 -11.796 1.00 97.50 87 PHE A N 1
ATOM 653 C CA . PHE A 1 87 ? 1.332 -0.005 -11.245 1.00 97.50 87 PHE A CA 1
ATOM 654 C C . PHE A 1 87 ? 0.157 -0.375 -12.158 1.00 97.50 87 PHE A C 1
ATOM 656 O O . PHE A 1 87 ? -0.245 -1.537 -12.188 1.00 97.50 87 PHE A O 1
ATOM 663 N N . ARG A 1 88 ? -0.394 0.577 -12.925 1.00 97.62 88 ARG A N 1
ATOM 664 C CA . ARG A 1 88 ? -1.431 0.287 -13.929 1.00 97.62 88 ARG A CA 1
ATOM 665 C C . ARG A 1 88 ? -0.883 -0.583 -15.055 1.00 97.62 88 ARG A C 1
ATOM 667 O O . ARG A 1 88 ? -1.553 -1.545 -15.422 1.00 97.62 88 ARG A O 1
ATOM 674 N N . ASP A 1 89 ? 0.308 -0.279 -15.558 1.00 97.25 89 ASP A N 1
ATOM 675 C CA . ASP A 1 89 ? 0.954 -1.067 -16.609 1.00 97.25 89 ASP A CA 1
ATOM 676 C C . ASP A 1 89 ? 1.251 -2.493 -16.116 1.00 97.25 89 ASP A C 1
ATOM 678 O O . ASP A 1 89 ? 0.891 -3.470 -16.775 1.00 97.25 89 ASP A O 1
ATOM 682 N N . TRP A 1 90 ? 1.802 -2.629 -14.906 1.00 96.25 90 TRP A N 1
ATOM 683 C CA . TRP A 1 90 ? 2.035 -3.930 -14.272 1.00 96.25 90 TRP A CA 1
ATOM 684 C C . TRP A 1 90 ? 0.743 -4.714 -14.020 1.00 96.25 90 TRP A C 1
ATOM 686 O O . TRP A 1 90 ? 0.668 -5.900 -14.333 1.00 96.25 90 TRP A O 1
ATOM 696 N N . SER A 1 91 ? -0.310 -4.059 -13.526 1.00 95.25 91 SER A N 1
ATOM 697 C CA . SER A 1 91 ? -1.615 -4.689 -13.303 1.00 95.25 91 SER A CA 1
ATOM 698 C C . SER A 1 91 ? -2.279 -5.146 -14.607 1.00 95.25 91 SER A C 1
ATOM 700 O O . SER A 1 91 ? -2.943 -6.177 -14.616 1.00 95.25 91 SER A O 1
ATOM 702 N N . GLN A 1 92 ? -2.088 -4.428 -15.718 1.00 95.12 92 GLN A N 1
ATOM 703 C CA . GLN A 1 92 ? -2.562 -4.869 -17.035 1.00 95.12 92 GLN A CA 1
ATOM 704 C C . GLN A 1 92 ? -1.778 -6.076 -17.556 1.00 95.12 92 GLN A C 1
ATOM 706 O O . GLN A 1 92 ? -2.374 -6.980 -18.140 1.00 95.12 92 GLN A O 1
ATOM 711 N N . ALA A 1 93 ? -0.459 -6.098 -17.345 1.00 94.88 93 ALA A N 1
ATOM 712 C CA . ALA A 1 93 ? 0.398 -7.207 -17.753 1.00 94.88 93 ALA A CA 1
ATOM 713 C C . ALA A 1 93 ? 0.157 -8.479 -16.918 1.00 94.88 93 ALA A C 1
ATOM 715 O O . ALA A 1 93 ? 0.214 -9.583 -17.454 1.00 94.88 93 ALA A O 1
ATOM 716 N N . ALA A 1 94 ? -0.148 -8.326 -15.627 1.00 91.75 94 ALA A N 1
ATOM 717 C CA . ALA A 1 94 ? -0.404 -9.418 -14.692 1.00 91.75 94 ALA A CA 1
ATOM 718 C C . ALA A 1 94 ? -1.691 -9.159 -13.876 1.00 91.75 94 ALA A C 1
ATOM 720 O O . ALA A 1 94 ? -1.626 -8.799 -12.697 1.00 91.75 94 ALA A O 1
ATOM 721 N N . PRO A 1 95 ? -2.883 -9.366 -14.469 1.00 89.88 95 PRO A N 1
ATOM 722 C CA . PRO A 1 95 ? -4.166 -8.995 -13.858 1.00 89.88 95 PRO A CA 1
ATOM 723 C C . PRO A 1 95 ? -4.578 -9.849 -12.653 1.00 89.88 95 PRO A C 1
ATOM 725 O O . PRO A 1 95 ? -5.554 -9.508 -11.980 1.00 89.88 95 PRO A O 1
ATOM 728 N N . ASP A 1 96 ? -3.885 -10.959 -12.393 1.00 89.38 96 ASP A N 1
ATOM 729 C CA . ASP A 1 96 ? -4.097 -11.820 -11.222 1.00 89.38 96 ASP A CA 1
ATOM 730 C C . ASP A 1 96 ? -3.115 -11.530 -10.073 1.00 89.38 96 ASP A C 1
ATOM 732 O O . ASP A 1 96 ? -3.292 -12.079 -8.976 1.00 89.38 96 ASP A O 1
ATOM 736 N N . ASN A 1 97 ? -2.118 -10.658 -10.299 1.00 90.81 97 ASN A N 1
ATOM 737 C CA . ASN A 1 97 ? -1.182 -10.212 -9.271 1.00 90.81 97 ASN A CA 1
ATOM 738 C C . ASN A 1 97 ? -1.899 -9.262 -8.297 1.00 90.81 97 ASN A C 1
ATOM 740 O O . ASN A 1 97 ? -2.298 -8.148 -8.645 1.00 90.81 97 ASN A O 1
ATOM 744 N N . ILE A 1 98 ? -2.070 -9.736 -7.063 1.00 92.38 98 ILE A N 1
ATOM 745 C CA . ILE A 1 98 ? -2.842 -9.064 -6.016 1.00 92.38 98 ILE A CA 1
ATOM 746 C C . ILE A 1 98 ? -2.233 -7.710 -5.653 1.00 92.38 98 ILE A C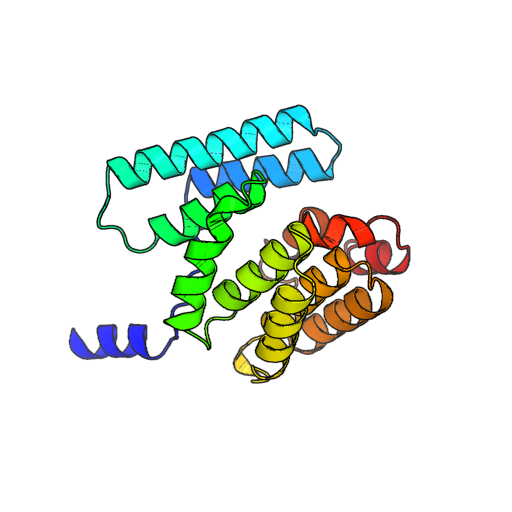 1
ATOM 748 O O . ILE A 1 98 ? -2.974 -6.742 -5.495 1.00 92.38 98 ILE A O 1
ATOM 752 N N . ASP A 1 99 ? -0.908 -7.634 -5.526 1.00 91.50 99 ASP A N 1
ATOM 753 C CA . ASP A 1 99 ? -0.238 -6.417 -5.082 1.00 91.50 99 ASP A CA 1
ATOM 754 C C . ASP A 1 99 ? -0.319 -5.328 -6.145 1.00 91.50 99 ASP A C 1
ATOM 756 O O . ASP A 1 99 ? -0.613 -4.182 -5.816 1.00 91.50 99 ASP A O 1
ATOM 760 N N . TYR A 1 100 ? -0.166 -5.671 -7.426 1.00 95.06 100 TYR A N 1
ATOM 761 C CA . TYR A 1 100 ? -0.305 -4.695 -8.509 1.00 95.06 100 TYR A CA 1
ATOM 762 C C . TYR A 1 100 ? -1.703 -4.071 -8.532 1.00 95.06 100 TYR A C 1
ATOM 764 O O . TYR A 1 100 ? -1.840 -2.846 -8.551 1.00 95.06 100 TYR A O 1
ATOM 772 N N . VAL A 1 101 ? -2.749 -4.904 -8.472 1.00 97.06 101 VAL A N 1
ATOM 773 C CA . VAL A 1 101 ? -4.140 -4.427 -8.418 1.00 97.06 101 VAL A CA 1
ATOM 774 C C . VAL A 1 101 ? -4.388 -3.636 -7.126 1.00 97.06 101 VAL A C 1
ATOM 776 O O . VAL A 1 101 ? -5.032 -2.585 -7.148 1.00 97.06 101 VAL A O 1
ATOM 779 N N . GLY A 1 102 ? -3.842 -4.107 -6.004 1.00 96.69 102 GLY A N 1
ATOM 780 C CA . GLY A 1 102 ? -3.912 -3.457 -4.700 1.00 96.69 102 GLY A CA 1
ATOM 781 C C . GLY A 1 102 ? -3.338 -2.043 -4.707 1.00 96.69 102 GLY A C 1
ATOM 782 O O . GLY A 1 102 ? -4.038 -1.099 -4.326 1.00 96.69 102 GLY A O 1
ATOM 783 N N . PHE A 1 103 ? -2.111 -1.879 -5.212 1.00 98.06 103 PHE A N 1
ATOM 784 C CA . PHE A 1 103 ? -1.456 -0.580 -5.359 1.00 98.06 103 PHE A CA 1
ATOM 785 C C . PHE A 1 103 ? -2.239 0.354 -6.280 1.00 98.06 103 PHE A C 1
ATOM 787 O O . PHE A 1 103 ? -2.450 1.507 -5.908 1.00 98.06 103 PHE A O 1
ATOM 794 N N . VAL A 1 104 ? -2.754 -0.131 -7.420 1.00 98.56 104 VAL A N 1
ATOM 795 C CA . VAL A 1 104 ? -3.645 0.668 -8.284 1.00 98.56 104 VAL A CA 1
ATOM 796 C C . VAL A 1 104 ? -4.844 1.193 -7.496 1.00 98.56 104 VAL A C 1
ATOM 798 O O . VAL A 1 104 ? -5.185 2.371 -7.621 1.00 98.56 104 VAL A O 1
ATOM 801 N N . GLY A 1 105 ? -5.470 0.357 -6.667 1.00 98.50 105 GLY A N 1
ATOM 802 C CA . GLY A 1 105 ? -6.624 0.744 -5.863 1.00 98.50 105 GLY A CA 1
ATOM 803 C C . GLY A 1 105 ? -6.318 1.825 -4.826 1.00 98.50 105 GLY A C 1
ATOM 804 O O . GLY A 1 105 ? -7.014 2.841 -4.786 1.00 98.50 105 GLY A O 1
ATOM 805 N N . VAL A 1 106 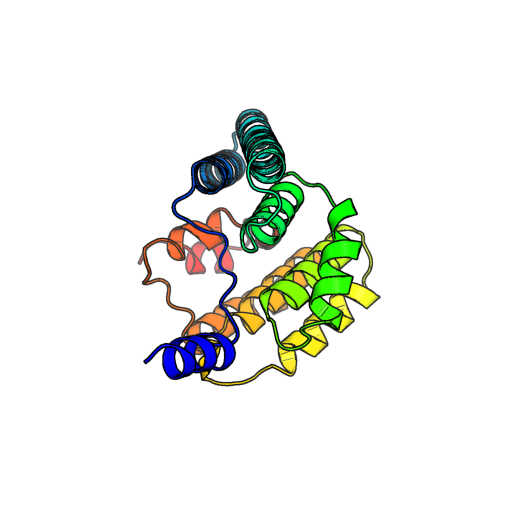? -5.274 1.639 -4.011 1.00 98.56 106 VAL A N 1
ATOM 806 C CA . VAL A 1 106 ? -4.918 2.605 -2.953 1.00 98.56 106 VAL A CA 1
ATOM 807 C C . VAL A 1 106 ? -4.374 3.918 -3.521 1.00 98.56 106 VAL A C 1
ATOM 809 O O . VAL A 1 106 ? -4.738 4.986 -3.032 1.00 98.56 106 VAL A O 1
ATOM 812 N N . LEU A 1 107 ? -3.581 3.872 -4.597 1.00 98.56 107 LEU A N 1
ATOM 813 C CA . LEU A 1 107 ? -3.100 5.066 -5.299 1.00 98.56 107 LEU A CA 1
ATOM 814 C C . LEU A 1 107 ? -4.258 5.842 -5.934 1.00 98.56 107 LEU A C 1
ATOM 816 O O . LEU A 1 107 ? -4.318 7.062 -5.794 1.00 98.56 107 LEU A O 1
ATOM 820 N N . SER A 1 108 ? -5.205 5.143 -6.573 1.00 98.56 108 SER A N 1
ATOM 821 C CA . SER A 1 108 ? -6.404 5.775 -7.138 1.00 98.56 108 SER A CA 1
ATOM 822 C C . SER A 1 108 ? -7.242 6.437 -6.039 1.00 98.56 108 SER A C 1
ATOM 824 O O . SER A 1 108 ? -7.627 7.594 -6.183 1.00 98.56 108 SER A O 1
ATOM 826 N N . ALA A 1 109 ? -7.452 5.760 -4.903 1.00 98.25 109 ALA A N 1
ATOM 827 C CA . ALA A 1 109 ? -8.180 6.330 -3.768 1.00 98.25 109 ALA A CA 1
ATOM 828 C C . ALA A 1 109 ? -7.478 7.579 -3.201 1.00 98.25 109 ALA A C 1
ATOM 830 O O . ALA A 1 109 ? -8.122 8.601 -2.980 1.00 98.25 109 ALA A O 1
ATOM 831 N N . ARG A 1 110 ? -6.148 7.539 -3.040 1.00 97.12 110 ARG A N 1
ATOM 832 C CA . ARG A 1 110 ? -5.342 8.683 -2.574 1.00 97.12 110 ARG A CA 1
ATOM 833 C C . ARG A 1 110 ? -5.375 9.881 -3.528 1.00 97.12 110 ARG A C 1
ATOM 835 O O . ARG A 1 110 ? -5.292 11.012 -3.062 1.00 97.12 110 ARG A O 1
ATOM 842 N N . GLN A 1 111 ? -5.513 9.653 -4.835 1.00 96.94 111 GLN A N 1
ATOM 843 C CA . GLN A 1 111 ? -5.673 10.714 -5.838 1.00 96.94 111 GLN A CA 1
ATOM 844 C C . GLN A 1 111 ? -7.123 11.222 -5.983 1.00 96.94 111 GLN A C 1
ATOM 846 O O . GLN A 1 111 ? -7.364 12.146 -6.759 1.00 96.94 111 GLN A O 1
ATOM 851 N N . GLY A 1 112 ? -8.096 10.638 -5.272 1.00 96.31 112 GLY A N 1
ATOM 852 C CA . GLY A 1 112 ? -9.521 10.954 -5.438 1.00 96.31 112 GLY A CA 1
ATOM 853 C C . GLY A 1 112 ? -10.160 10.351 -6.699 1.00 96.31 112 GLY A C 1
ATOM 854 O O . GLY A 1 112 ? -11.256 10.751 -7.089 1.00 96.31 112 GLY A O 1
ATOM 855 N N . ASP A 1 113 ? -9.500 9.387 -7.351 1.00 97.88 113 ASP A N 1
ATOM 856 C CA . ASP A 1 113 ? -10.062 8.607 -8.458 1.00 97.88 113 ASP A CA 1
ATOM 857 C C . ASP A 1 113 ? -10.951 7.479 -7.909 1.00 97.88 113 ASP A C 1
ATOM 859 O O . ASP A 1 113 ? -10.574 6.302 -7.842 1.00 97.88 113 ASP A O 1
ATOM 863 N N . ASP A 1 114 ? -12.171 7.852 -7.517 1.00 97.12 114 ASP A N 1
ATOM 864 C CA . ASP A 1 114 ? -13.172 6.928 -6.978 1.00 97.12 114 ASP A CA 1
ATOM 865 C C . ASP A 1 114 ? -13.507 5.786 -7.939 1.00 97.12 114 ASP A C 1
ATOM 867 O O . ASP A 1 114 ? -13.820 4.673 -7.501 1.00 97.12 114 ASP A O 1
ATOM 871 N N . ARG A 1 115 ? -13.457 6.036 -9.252 1.00 97.88 115 ARG A N 1
ATOM 872 C CA . ARG A 1 115 ? -13.750 5.015 -10.259 1.00 97.88 115 ARG A CA 1
ATOM 873 C C . ARG A 1 115 ? -12.612 4.005 -10.344 1.00 97.88 115 ARG A C 1
ATOM 875 O O . ARG A 1 115 ? -12.885 2.805 -10.349 1.00 97.88 115 ARG A O 1
ATOM 882 N N . GLY A 1 116 ? -11.365 4.472 -10.383 1.00 98.00 116 GLY A N 1
ATOM 883 C CA . GLY A 1 116 ? -10.176 3.621 -10.367 1.00 98.00 116 GLY A CA 1
ATOM 884 C C . GLY A 1 116 ? -10.116 2.754 -9.111 1.00 98.00 116 GLY A C 1
ATOM 885 O O . GLY A 1 116 ? -9.963 1.536 -9.206 1.00 98.00 116 GLY A O 1
ATOM 886 N N . ALA A 1 117 ? -10.359 3.353 -7.943 1.00 98.62 117 ALA A N 1
ATOM 887 C CA . ALA A 1 117 ? -10.388 2.637 -6.671 1.00 98.62 117 ALA A CA 1
ATOM 888 C C . ALA A 1 117 ? -11.495 1.566 -6.620 1.00 98.62 117 ALA A C 1
ATOM 890 O O . ALA A 1 117 ? -11.242 0.439 -6.196 1.00 98.62 117 ALA A O 1
ATOM 891 N N . ALA A 1 118 ? -12.709 1.884 -7.088 1.00 98.25 118 ALA A N 1
ATOM 892 C CA . ALA A 1 118 ? -13.816 0.924 -7.131 1.00 98.25 118 ALA A CA 1
ATOM 893 C C . ALA A 1 118 ? -13.558 -0.221 -8.122 1.00 98.25 118 ALA A C 1
ATOM 895 O O . ALA A 1 118 ? -13.894 -1.369 -7.840 1.00 98.25 118 ALA A O 1
ATOM 896 N N . SER A 1 119 ? -12.939 0.076 -9.269 1.00 97.81 119 SER A N 1
ATOM 897 C CA . SER A 1 119 ? -12.571 -0.942 -10.256 1.00 97.81 119 SER A CA 1
ATOM 898 C C . SER A 1 119 ? -11.538 -1.923 -9.699 1.00 97.81 119 SER A C 1
ATOM 900 O O . SER A 1 119 ? -11.658 -3.124 -9.930 1.00 97.81 119 SER A O 1
ATOM 902 N N . ALA A 1 120 ? -10.540 -1.430 -8.961 1.00 98.00 120 ALA A N 1
ATOM 903 C CA . ALA A 1 120 ? -9.542 -2.275 -8.314 1.00 98.00 120 ALA A CA 1
ATOM 904 C C . ALA A 1 120 ? -10.152 -3.127 -7.185 1.00 98.00 120 ALA A C 1
ATOM 906 O O . ALA A 1 120 ? -9.875 -4.320 -7.119 1.00 98.00 120 ALA A O 1
ATOM 907 N N . ASP A 1 121 ? -11.024 -2.555 -6.342 1.00 98.19 121 ASP A N 1
ATOM 908 C CA . ASP A 1 121 ? -11.755 -3.308 -5.304 1.00 98.19 121 ASP A CA 1
ATOM 909 C C . ASP A 1 121 ? -12.598 -4.441 -5.906 1.00 98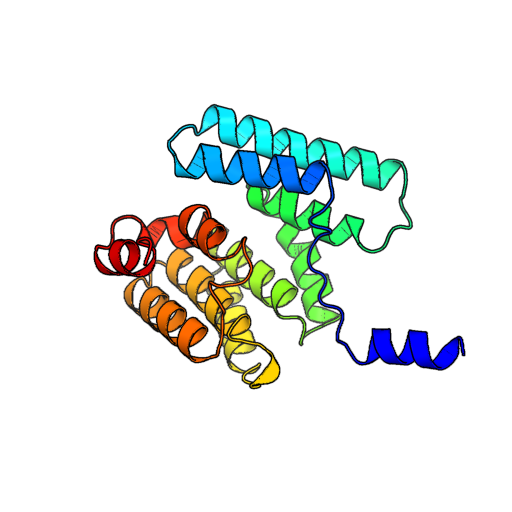.19 121 ASP A C 1
ATOM 911 O O . ASP A 1 121 ? -12.527 -5.576 -5.435 1.00 98.19 121 ASP A O 1
ATOM 915 N N . ALA A 1 122 ? -13.348 -4.161 -6.978 1.00 97.06 122 ALA A N 1
ATOM 916 C CA . AL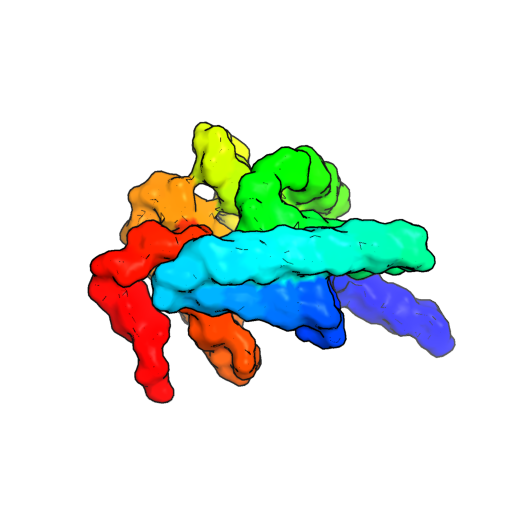A A 1 122 ? -14.129 -5.175 -7.682 1.00 97.06 122 ALA A CA 1
ATOM 917 C C . ALA A 1 122 ? -13.231 -6.285 -8.241 1.00 97.06 122 ALA A C 1
ATOM 919 O O . ALA A 1 122 ? -13.515 -7.462 -8.038 1.00 97.06 122 ALA A O 1
ATOM 920 N N . ARG A 1 123 ? -12.104 -5.920 -8.864 1.00 95.88 123 ARG A N 1
ATOM 921 C CA . ARG A 1 123 ? -11.149 -6.900 -9.382 1.00 95.88 123 ARG A CA 1
ATOM 922 C C . ARG A 1 123 ? -10.566 -7.774 -8.273 1.00 95.88 123 ARG A C 1
ATOM 924 O O . ARG A 1 123 ? -10.522 -8.986 -8.426 1.00 95.88 123 ARG A O 1
ATOM 931 N N . LEU A 1 124 ? -10.158 -7.190 -7.147 1.00 95.69 124 LEU A N 1
ATOM 932 C CA . LEU A 1 124 ? -9.658 -7.940 -5.990 1.00 95.69 124 LEU A CA 1
ATOM 933 C C . LEU A 1 124 ? -10.721 -8.874 -5.397 1.00 95.69 124 LEU A C 1
ATOM 935 O O . LEU A 1 124 ? -10.371 -9.917 -4.855 1.00 95.69 124 LEU A O 1
ATOM 939 N N . ALA A 1 125 ? -12.004 -8.513 -5.483 1.00 95.19 125 ALA A N 1
ATOM 940 C CA . ALA A 1 125 ? -13.104 -9.362 -5.032 1.00 95.19 125 ALA A CA 1
ATOM 941 C C . ALA A 1 125 ? -13.313 -10.593 -5.931 1.00 95.19 125 ALA A C 1
ATOM 943 O O . ALA A 1 125 ? -13.792 -11.612 -5.451 1.00 95.19 125 ALA A O 1
ATOM 944 N N . GLU A 1 126 ? -12.948 -10.516 -7.214 1.00 93.62 126 GLU A N 1
ATOM 945 C CA . GLU A 1 126 ? -13.015 -11.650 -8.150 1.00 93.62 126 GLU A CA 1
ATOM 946 C C . GLU A 1 126 ? -11.880 -12.663 -7.949 1.00 93.62 126 GLU A C 1
ATOM 948 O O . GLU A 1 126 ? -11.974 -13.795 -8.417 1.00 93.62 126 GLU A O 1
ATOM 953 N N . LEU A 1 127 ? -10.804 -12.275 -7.260 1.00 86.56 127 LEU A N 1
ATOM 954 C CA . LEU A 1 127 ? -9.629 -13.112 -7.014 1.00 86.56 127 LEU A CA 1
ATOM 955 C C . LEU A 1 127 ? -9.841 -14.116 -5.858 1.00 86.56 127 LEU A C 1
ATOM 957 O O . LEU A 1 127 ? -8.870 -14.501 -5.227 1.00 86.56 127 LEU A O 1
ATOM 961 N N . ASP A 1 128 ? -11.071 -14.535 -5.559 1.00 71.94 128 ASP A N 1
ATOM 962 C CA . ASP A 1 128 ? -11.473 -15.306 -4.365 1.00 71.94 128 ASP A CA 1
ATOM 963 C C . ASP A 1 128 ? -11.062 -16.799 -4.404 1.00 71.94 128 ASP A C 1
ATOM 965 O O . ASP A 1 128 ? -11.894 -17.701 -4.500 1.00 71.94 128 ASP A O 1
ATOM 969 N N . ASP A 1 129 ? -9.753 -17.071 -4.365 1.00 72.56 129 ASP A N 1
ATOM 970 C CA . ASP A 1 129 ? -9.192 -18.423 -4.229 1.00 72.56 129 ASP A CA 1
ATOM 971 C C . ASP A 1 129 ? -8.539 -18.627 -2.849 1.00 72.56 129 ASP A C 1
ATOM 973 O O . ASP A 1 129 ? -7.767 -17.791 -2.366 1.00 72.56 129 ASP A O 1
ATOM 977 N N . ALA A 1 130 ? -8.801 -19.786 -2.236 1.00 62.28 130 ALA A N 1
ATOM 978 C CA . ALA A 1 130 ? -8.376 -20.164 -0.888 1.00 62.28 130 ALA A CA 1
ATOM 979 C C . ALA A 1 130 ? -6.849 -20.109 -0.683 1.00 62.28 130 ALA A C 1
ATOM 981 O O . ALA A 1 130 ? -6.380 -19.936 0.442 1.00 62.28 130 ALA A O 1
ATOM 982 N N . TYR A 1 131 ? -6.059 -20.211 -1.756 1.00 69.81 131 TYR A N 1
ATOM 983 C CA . TYR A 1 131 ? -4.593 -20.146 -1.712 1.00 69.81 131 TYR A CA 1
ATOM 984 C C . TYR A 1 131 ? -4.016 -18.726 -1.581 1.00 69.81 131 TYR A C 1
ATOM 986 O O . TYR A 1 131 ? -2.798 -18.562 -1.525 1.00 69.81 131 TYR A O 1
ATOM 994 N N . ARG A 1 132 ? -4.860 -17.688 -1.518 1.00 77.00 132 ARG A N 1
ATOM 995 C CA . ARG A 1 132 ? -4.420 -16.284 -1.418 1.00 77.00 132 ARG A CA 1
ATOM 996 C C . ARG A 1 132 ? -4.390 -15.741 0.010 1.00 77.00 132 ARG A C 1
ATOM 998 O O . ARG A 1 132 ? -3.997 -14.591 0.209 1.00 77.00 132 ARG A O 1
ATOM 1005 N N . PHE A 1 133 ? -4.783 -16.552 0.996 1.00 83.81 133 PHE A N 1
ATOM 1006 C CA . PHE A 1 133 ? -4.650 -16.269 2.432 1.00 83.81 133 PHE A CA 1
ATOM 1007 C C . PHE A 1 133 ? -5.134 -14.861 2.840 1.00 83.81 133 PHE A C 1
ATOM 1009 O O . PHE A 1 133 ? -4.474 -14.160 3.605 1.00 83.81 133 PHE A O 1
ATOM 1016 N N . GLY A 1 134 ? -6.248 -14.401 2.260 1.00 87.81 134 GLY A N 1
ATOM 1017 C CA . GLY A 1 134 ? -6.861 -13.104 2.563 1.00 87.81 134 GLY A CA 1
ATOM 1018 C C . GLY A 1 134 ? -6.108 -11.855 2.086 1.00 87.81 134 GLY A C 1
ATOM 1019 O O . GLY A 1 134 ? -6.508 -10.742 2.429 1.00 87.81 134 GLY A O 1
ATOM 1020 N N . GLN A 1 135 ? -5.042 -11.980 1.286 1.00 88.19 135 GLN A N 1
ATOM 1021 C CA . GLN A 1 135 ? -4.263 -10.823 0.807 1.00 88.19 135 GLN A CA 1
ATOM 1022 C C . GLN A 1 135 ? -5.094 -9.856 -0.035 1.00 88.19 135 GLN A C 1
ATOM 1024 O O . GLN A 1 135 ? -5.061 -8.648 0.206 1.00 88.19 135 GLN A O 1
ATOM 1029 N N . HIS A 1 136 ? -5.896 -10.376 -0.968 1.00 91.69 136 HIS A N 1
ATOM 1030 C CA . HIS A 1 136 ? -6.795 -9.545 -1.772 1.00 91.69 136 HIS A CA 1
ATOM 1031 C C . HIS A 1 136 ? -7.809 -8.807 -0.886 1.00 91.69 136 HIS A C 1
ATOM 1033 O O . HIS A 1 136 ? -8.031 -7.612 -1.067 1.00 91.69 136 HIS A O 1
ATOM 1039 N N . THR A 1 137 ? -8.363 -9.472 0.129 1.00 94.25 137 THR A N 1
ATOM 1040 C CA . THR A 1 137 ? -9.334 -8.882 1.062 1.00 94.25 137 THR A CA 1
ATOM 1041 C C . THR A 1 137 ? -8.699 -7.798 1.932 1.00 94.25 137 THR A C 1
ATOM 1043 O O . THR A 1 137 ? -9.302 -6.743 2.126 1.00 94.25 137 THR A O 1
ATOM 1046 N N . ARG A 1 138 ? -7.442 -7.971 2.363 1.00 93.19 138 ARG A N 1
ATOM 1047 C CA . ARG A 1 138 ? -6.691 -6.906 3.047 1.00 93.19 138 ARG A CA 1
ATOM 1048 C C . ARG A 1 138 ? -6.496 -5.681 2.149 1.00 93.19 138 ARG A C 1
ATOM 1050 O O . ARG A 1 138 ? -6.666 -4.553 2.611 1.00 93.19 138 ARG A O 1
ATOM 1057 N N . TRP A 1 139 ? -6.155 -5.869 0.876 1.00 96.00 139 TRP A N 1
ATOM 1058 C CA . TRP A 1 139 ? -6.056 -4.752 -0.069 1.00 96.00 139 TRP A CA 1
ATOM 1059 C C . TRP A 1 139 ? -7.390 -4.023 -0.244 1.00 96.00 139 TRP A C 1
ATOM 1061 O O . TRP A 1 139 ? -7.426 -2.794 -0.199 1.00 96.00 139 TRP A O 1
ATOM 1071 N N . ARG A 1 140 ? -8.499 -4.762 -0.341 1.00 97.94 140 ARG A N 1
ATOM 1072 C CA . ARG A 1 140 ? -9.849 -4.178 -0.370 1.00 97.94 140 ARG A CA 1
ATOM 1073 C C . ARG A 1 140 ? -10.149 -3.368 0.891 1.00 97.94 140 ARG A C 1
ATOM 1075 O O . ARG A 1 140 ? -10.714 -2.282 0.791 1.00 97.94 140 ARG A O 1
ATOM 1082 N N . ALA A 1 141 ? -9.718 -3.840 2.062 1.00 97.06 141 ALA A N 1
ATOM 1083 C CA . ALA A 1 141 ? -9.862 -3.093 3.308 1.00 97.06 141 ALA A CA 1
ATOM 1084 C C . ALA A 1 141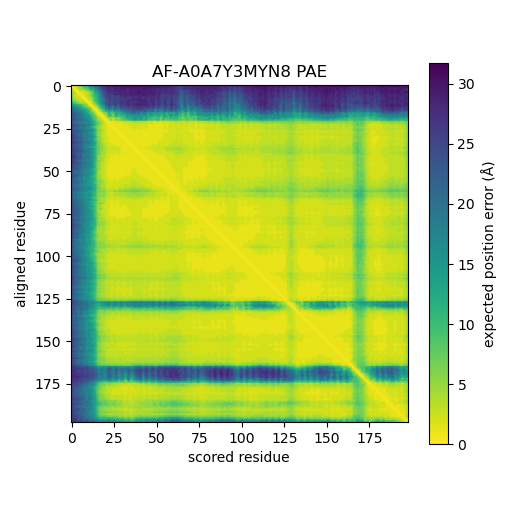 ? -9.109 -1.753 3.280 1.00 97.06 141 ALA A C 1
ATOM 1086 O O . ALA A 1 141 ? -9.680 -0.729 3.658 1.00 97.06 141 ALA A O 1
ATOM 1087 N N . ARG A 1 142 ? -7.864 -1.734 2.781 1.00 97.69 142 ARG A N 1
ATOM 1088 C CA . ARG A 1 142 ? -7.071 -0.500 2.599 1.00 97.69 142 ARG A CA 1
ATOM 1089 C C . ARG A 1 142 ? -7.771 0.484 1.660 1.00 97.69 142 ARG A C 1
ATOM 1091 O O . ARG A 1 142 ? -7.876 1.667 1.971 1.00 97.69 142 ARG A O 1
ATOM 1098 N N . ILE A 1 143 ? -8.311 -0.008 0.544 1.00 98.56 143 ILE A N 1
ATOM 1099 C CA . ILE A 1 143 ? -9.078 0.812 -0.406 1.00 98.56 143 ILE A CA 1
ATOM 1100 C C . ILE A 1 143 ? -10.332 1.394 0.264 1.00 98.56 143 ILE A C 1
ATOM 1102 O O . ILE A 1 143 ? -10.594 2.587 0.131 1.00 98.56 143 ILE A O 1
ATOM 1106 N N . ALA A 1 144 ? -11.093 0.582 1.003 1.00 98.38 144 ALA A N 1
ATOM 1107 C CA . ALA A 1 144 ? -12.283 1.038 1.722 1.00 98.38 144 ALA A CA 1
ATOM 1108 C C . ALA A 1 144 ? -11.947 2.114 2.770 1.00 98.38 144 ALA A C 1
ATOM 1110 O O . ALA A 1 144 ? -12.624 3.141 2.821 1.00 98.38 144 ALA A O 1
ATOM 1111 N N . ALA A 1 145 ? -10.862 1.939 3.535 1.00 97.75 145 ALA A N 1
ATOM 1112 C CA . ALA A 1 145 ? -10.406 2.924 4.518 1.00 97.75 145 ALA A CA 1
ATOM 1113 C C . ALA A 1 145 ? -10.066 4.271 3.864 1.00 97.75 145 ALA A C 1
ATOM 1115 O O . ALA A 1 145 ? -10.538 5.312 4.317 1.00 97.75 145 ALA A O 1
ATOM 1116 N N . LEU A 1 146 ? -9.305 4.258 2.765 1.00 97.69 146 LEU A N 1
ATOM 1117 C CA . LEU A 1 146 ? -8.937 5.471 2.024 1.00 97.69 146 LEU A CA 1
ATOM 1118 C C . LEU A 1 146 ? -10.139 6.165 1.366 1.00 97.69 146 LEU A C 1
ATOM 1120 O O . LEU A 1 146 ? -10.120 7.377 1.180 1.00 97.69 146 LEU A O 1
ATOM 1124 N N . ARG A 1 147 ? -11.200 5.414 1.058 1.00 96.88 147 ARG A N 1
ATOM 1125 C CA . ARG A 1 147 ? -12.492 5.936 0.583 1.00 96.88 147 ARG A CA 1
ATOM 1126 C C . ARG A 1 147 ? -13.430 6.365 1.719 1.00 96.88 147 ARG A C 1
ATOM 1128 O O . ARG A 1 147 ? -14.587 6.688 1.456 1.00 96.88 147 ARG A O 1
ATOM 1135 N N . ASN A 1 148 ? -12.953 6.355 2.965 1.00 95.56 148 ASN A N 1
ATOM 1136 C CA . ASN A 1 148 ? -13.711 6.695 4.169 1.00 95.56 148 ASN A CA 1
ATOM 1137 C C . ASN A 1 148 ? -14.922 5.772 4.447 1.00 95.56 148 ASN A C 1
ATOM 1139 O O . ASN A 1 148 ? -15.865 6.166 5.130 1.00 95.56 148 ASN A O 1
ATOM 1143 N N . ASP A 1 149 ? -14.890 4.534 3.946 1.00 96.81 149 ASP A N 1
ATOM 1144 C CA . ASP A 1 149 ? -15.860 3.472 4.246 1.00 96.81 149 ASP A CA 1
ATOM 1145 C C . ASP A 1 149 ? -15.306 2.578 5.371 1.00 96.81 149 ASP A C 1
ATOM 1147 O O . ASP A 1 149 ? -14.812 1.466 5.155 1.00 96.81 149 ASP A O 1
ATOM 1151 N N . LEU A 1 150 ? -15.286 3.138 6.586 1.00 96.50 150 LEU A N 1
ATOM 1152 C CA . LEU A 1 150 ? -14.589 2.561 7.743 1.00 96.50 150 LEU A CA 1
ATOM 1153 C C . LEU A 1 150 ? -15.224 1.247 8.216 1.00 96.50 150 LEU A C 1
ATOM 1155 O O . LEU A 1 150 ? -14.502 0.304 8.543 1.00 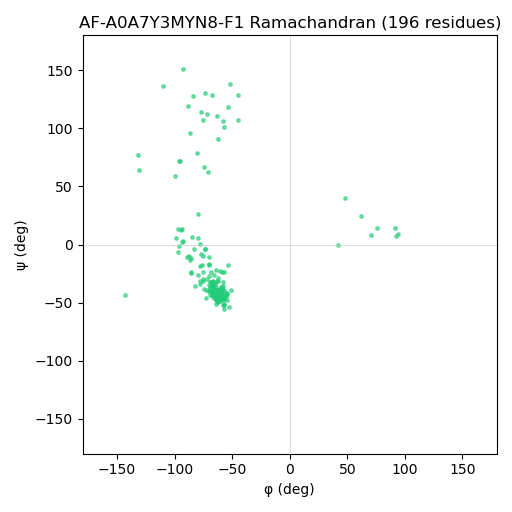96.50 150 LEU A O 1
ATOM 1159 N N . ASP A 1 151 ? -16.556 1.163 8.196 1.00 96.56 151 ASP A N 1
ATOM 1160 C CA . ASP A 1 151 ? -17.295 -0.045 8.580 1.00 96.56 151 ASP A CA 1
ATOM 1161 C C . ASP A 1 151 ? -16.959 -1.201 7.635 1.00 96.56 151 ASP A C 1
ATOM 1163 O O . ASP A 1 151 ? -16.608 -2.300 8.074 1.00 96.56 151 ASP A O 1
ATOM 1167 N N . ARG A 1 152 ? -16.981 -0.942 6.322 1.00 97.50 152 ARG A N 1
ATOM 1168 C CA . ARG A 1 152 ? -16.605 -1.945 5.325 1.00 97.50 152 ARG A CA 1
ATOM 1169 C C . ARG A 1 152 ? -15.141 -2.341 5.442 1.00 97.50 152 ARG A C 1
ATOM 1171 O O . ARG A 1 152 ? -14.822 -3.519 5.295 1.00 97.50 152 ARG A O 1
ATOM 1178 N N . SER A 1 153 ? -14.254 -1.384 5.706 1.00 97.56 153 SER A N 1
ATOM 1179 C CA . SER A 1 153 ? -12.833 -1.666 5.909 1.00 97.56 153 SER A CA 1
ATOM 1180 C C . SER A 1 153 ? -12.607 -2.633 7.075 1.00 97.56 153 SER A C 1
ATOM 1182 O O . SER A 1 153 ? -11.890 -3.619 6.912 1.00 97.56 153 SER A O 1
ATOM 1184 N N . MET A 1 154 ? -13.284 -2.426 8.210 1.00 95.69 154 MET A N 1
ATOM 1185 C CA . MET A 1 154 ? -13.209 -3.335 9.359 1.00 95.69 154 MET A CA 1
ATOM 1186 C C . MET A 1 154 ? -13.740 -4.735 9.044 1.00 95.69 154 MET A C 1
ATOM 1188 O O . MET A 1 154 ? -13.057 -5.713 9.345 1.00 95.69 154 MET A O 1
ATOM 1192 N N . ILE A 1 155 ? -14.900 -4.839 8.385 1.00 96.44 155 ILE A N 1
ATOM 1193 C CA . ILE A 1 155 ? -15.467 -6.133 7.965 1.00 96.44 155 ILE A CA 1
ATOM 1194 C C . ILE A 1 155 ? -14.471 -6.895 7.081 1.00 96.44 155 ILE A C 1
ATOM 1196 O O . ILE A 1 155 ? -14.224 -8.078 7.299 1.00 96.44 155 ILE A O 1
ATOM 1200 N N . LEU A 1 156 ? -13.851 -6.210 6.117 1.00 96.06 156 LEU A N 1
ATOM 1201 C CA . LEU A 1 156 ? -12.862 -6.812 5.220 1.00 96.06 156 LEU A CA 1
ATOM 1202 C C . LEU A 1 156 ? -11.574 -7.218 5.958 1.00 96.06 156 LEU A C 1
ATOM 1204 O O . LEU A 1 156 ? -10.980 -8.245 5.632 1.00 96.06 156 LEU A O 1
ATOM 1208 N N . LEU A 1 157 ? -11.126 -6.461 6.965 1.00 93.06 157 LEU A N 1
ATOM 1209 C CA . LEU A 1 157 ? -9.982 -6.869 7.789 1.00 93.06 157 LEU A CA 1
ATOM 1210 C C . LEU A 1 157 ? -10.280 -8.162 8.555 1.00 93.06 157 LEU A C 1
ATOM 1212 O O . LEU A 1 157 ? -9.479 -9.096 8.498 1.00 93.06 157 LEU A O 1
ATOM 1216 N N . GLU A 1 158 ? -11.432 -8.248 9.214 1.00 92.06 158 GLU A N 1
ATOM 1217 C CA . GLU A 1 158 ? -11.866 -9.459 9.918 1.00 92.06 158 GLU A CA 1
ATOM 1218 C C . GLU A 1 158 ? -12.001 -10.653 8.962 1.00 92.06 158 GLU A C 1
ATOM 1220 O O . GLU A 1 158 ? -11.503 -11.746 9.248 1.00 92.06 158 GLU A O 1
ATOM 1225 N N . GLU A 1 159 ? -12.600 -10.431 7.790 1.00 92.56 159 GLU A N 1
ATOM 1226 C CA . GLU A 1 159 ? -12.739 -11.437 6.740 1.00 92.56 159 GLU A CA 1
ATOM 1227 C C . GLU A 1 159 ? -11.369 -11.933 6.254 1.00 92.56 159 GLU A C 1
ATOM 1229 O O . GLU A 1 159 ? -11.144 -13.144 6.193 1.00 92.56 159 GLU A O 1
ATOM 1234 N N . SER A 1 160 ? -10.418 -11.028 5.994 1.00 89.88 160 SER A N 1
ATOM 1235 C CA . SER A 1 160 ? -9.071 -11.398 5.537 1.00 89.88 160 SER A CA 1
ATOM 1236 C C . SER A 1 160 ? -8.369 -12.336 6.526 1.00 89.88 160 SER A C 1
ATOM 1238 O O . SER A 1 160 ? -7.702 -13.290 6.126 1.00 89.88 160 SER A O 1
ATOM 1240 N N . PHE A 1 161 ? -8.591 -12.138 7.827 1.00 86.00 161 PHE A N 1
ATOM 1241 C CA . PHE A 1 161 ? -8.052 -13.000 8.879 1.00 86.00 161 PHE A CA 1
ATOM 1242 C C . PHE A 1 161 ? -8.751 -14.354 8.927 1.00 86.00 161 PHE A C 1
ATOM 1244 O O . PHE A 1 161 ? -8.089 -15.378 9.096 1.00 86.00 161 PHE A O 1
ATOM 1251 N N . SER A 1 162 ? -10.071 -14.386 8.729 1.00 88.19 162 SER A N 1
ATOM 1252 C CA . SER A 1 162 ? -10.817 -15.644 8.608 1.00 88.19 162 SER A CA 1
ATOM 1253 C C . SER A 1 162 ? -10.371 -16.480 7.398 1.00 88.19 162 SER A C 1
ATOM 1255 O O . SER A 1 162 ? -10.383 -17.707 7.461 1.00 88.19 162 SER A O 1
ATOM 1257 N N . GLN A 1 163 ? -9.887 -15.819 6.340 1.00 87.19 163 GLN A N 1
ATOM 1258 C CA . GLN A 1 163 ? -9.317 -16.429 5.133 1.00 87.19 163 GLN A CA 1
ATOM 1259 C C . GLN A 1 163 ? -7.864 -16.901 5.314 1.00 87.19 163 GLN A C 1
ATOM 1261 O O . GLN A 1 163 ? -7.232 -17.348 4.360 1.00 87.19 163 GLN A O 1
ATOM 1266 N N . GLY A 1 164 ? -7.308 -16.823 6.526 1.00 83.06 164 GLY A N 1
ATOM 1267 C CA . GLY A 1 164 ? -5.969 -17.328 6.821 1.00 83.06 164 GLY A CA 1
ATOM 1268 C C . GLY A 1 164 ? -4.849 -16.303 6.665 1.00 83.06 164 GLY A C 1
ATOM 1269 O O . GLY A 1 164 ? -3.684 -16.705 6.695 1.00 83.06 164 GLY A O 1
ATOM 1270 N N . MET A 1 165 ? -5.166 -15.003 6.565 1.00 79.06 165 MET A N 1
ATOM 1271 C CA . MET A 1 165 ? -4.178 -13.943 6.791 1.00 79.06 165 MET A CA 1
ATOM 1272 C C . MET A 1 165 ? -3.609 -14.130 8.198 1.00 79.06 165 MET A C 1
ATOM 1274 O O . MET A 1 165 ? -4.255 -13.841 9.207 1.00 79.06 165 MET A O 1
ATOM 1278 N N . SER A 1 166 ? -2.411 -14.702 8.274 1.00 62.66 166 SER A N 1
ATOM 1279 C CA . SER A 1 166 ? -1.828 -15.074 9.549 1.00 62.66 166 SER A CA 1
ATOM 1280 C C . SER A 1 166 ? -1.042 -13.912 10.129 1.00 62.66 166 SER A C 1
ATOM 1282 O O . SER A 1 166 ? 0.006 -13.513 9.626 1.00 62.66 166 SER A O 1
ATOM 1284 N N . LEU A 1 167 ? -1.487 -13.480 11.302 1.00 52.66 167 LEU A N 1
ATOM 1285 C CA . LEU A 1 167 ? -0.717 -12.674 12.241 1.00 52.66 167 LEU A CA 1
ATOM 1286 C C . LEU A 1 167 ? 0.654 -13.286 12.606 1.00 52.66 167 LEU A C 1
ATOM 1288 O O . LEU A 1 167 ? 1.514 -12.595 13.146 1.00 52.66 167 LEU A O 1
ATOM 1292 N N . HIS A 1 168 ? 0.867 -14.582 12.355 1.00 40.09 168 HIS A N 1
ATOM 1293 C CA . HIS A 1 168 ? 1.931 -15.373 12.975 1.00 40.09 168 HIS A CA 1
ATOM 1294 C C . HIS A 1 168 ? 3.256 -15.455 12.201 1.00 40.09 168 HIS A C 1
ATOM 1296 O O . HIS A 1 168 ? 4.193 -16.089 12.679 1.00 40.09 168 HIS A O 1
ATOM 1302 N N . PHE A 1 169 ? 3.398 -14.778 11.059 1.00 39.53 169 PHE A N 1
ATOM 1303 C CA . PHE A 1 169 ? 4.709 -14.603 10.425 1.00 39.53 169 PHE A CA 1
ATOM 1304 C C . PHE A 1 169 ? 5.325 -13.272 10.838 1.00 39.53 169 PHE A C 1
ATOM 1306 O O . PHE A 1 169 ? 5.315 -12.357 10.025 1.00 39.53 169 PHE A O 1
ATOM 1313 N N . GLY A 1 170 ? 5.775 -13.168 12.101 1.00 42.03 170 GLY A N 1
ATOM 1314 C CA . GLY A 1 170 ? 6.811 -12.273 12.684 1.00 42.03 170 GLY A CA 1
ATOM 1315 C C . GLY A 1 170 ? 6.907 -10.784 12.297 1.00 42.03 170 GLY A C 1
ATOM 1316 O O . GLY A 1 170 ? 7.778 -10.080 12.786 1.00 42.03 170 GLY A O 1
ATOM 1317 N N . GLN A 1 171 ? 6.047 -10.309 11.414 1.00 48.78 171 GLN A N 1
ATOM 1318 C CA . GLN A 1 171 ? 6.119 -9.074 10.645 1.00 48.78 171 GLN A CA 1
ATOM 1319 C C . GLN A 1 171 ? 4.693 -8.518 10.541 1.00 48.78 171 GLN A C 1
ATOM 1321 O O . GLN A 1 171 ? 4.472 -7.337 10.773 1.00 48.78 17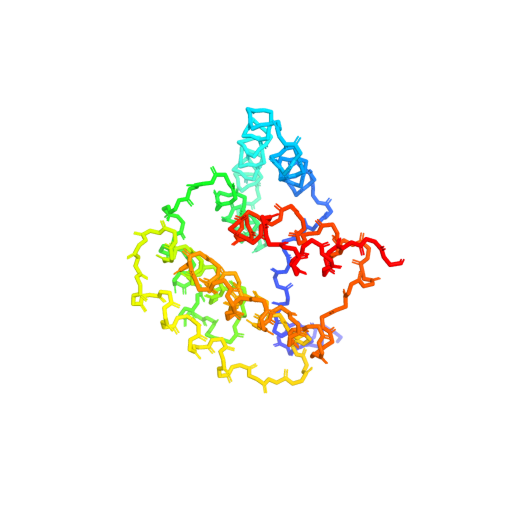1 GLN A O 1
ATOM 1326 N N . GLN A 1 172 ? 3.688 -9.362 10.263 1.00 49.56 172 GLN A N 1
ATOM 1327 C CA . GLN A 1 172 ? 2.322 -8.916 9.933 1.00 49.56 172 GLN A CA 1
ATOM 1328 C C . GLN A 1 172 ? 1.557 -8.238 11.088 1.00 49.56 172 GLN A C 1
ATOM 1330 O O . GLN A 1 172 ? 0.809 -7.296 10.834 1.00 49.56 172 GLN A O 1
ATOM 1335 N N . TRP A 1 173 ? 1.802 -8.641 12.344 1.00 49.28 173 TRP A N 1
ATOM 1336 C CA . TRP A 1 173 ? 1.339 -7.921 13.549 1.00 49.28 173 TRP A CA 1
ATOM 1337 C C . TRP A 1 173 ? 1.841 -6.469 13.579 1.00 49.28 173 TRP A C 1
ATOM 1339 O O . TRP A 1 173 ? 1.102 -5.544 13.915 1.00 49.28 173 TRP A O 1
ATOM 1349 N N . GLY A 1 174 ? 3.104 -6.271 13.191 1.00 59.50 174 GLY A N 1
ATOM 1350 C CA . GLY A 1 174 ? 3.722 -4.956 13.077 1.00 59.50 174 GLY A CA 1
ATOM 1351 C C . GLY A 1 174 ? 3.141 -4.140 11.922 1.00 59.50 174 GLY A C 1
ATOM 1352 O O . GLY A 1 174 ? 2.903 -2.948 12.054 1.00 59.50 174 GLY A O 1
ATOM 1353 N N . TRP A 1 175 ? 2.805 -4.783 10.803 1.00 70.75 175 TRP A N 1
ATOM 1354 C CA . TRP A 1 175 ? 2.388 -4.048 9.609 1.00 70.75 175 TRP A CA 1
ATOM 1355 C C . TRP A 1 175 ? 1.067 -3.293 9.753 1.00 70.75 175 TRP A C 1
ATOM 1357 O O . TRP A 1 175 ? 0.999 -2.166 9.285 1.00 70.75 175 TRP A O 1
ATOM 1367 N N . LEU A 1 176 ? 0.022 -3.849 10.378 1.00 83.00 176 LEU A N 1
ATOM 1368 C CA . LEU A 1 176 ? -1.287 -3.171 10.388 1.00 83.00 176 LEU A CA 1
ATOM 1369 C C . LEU A 1 176 ? -1.290 -1.857 11.177 1.00 83.00 176 LEU A C 1
ATOM 1371 O O . LEU A 1 176 ? -1.981 -0.920 10.787 1.00 83.00 176 LEU A O 1
ATOM 1375 N N . HIS A 1 177 ? -0.524 -1.769 12.268 1.00 83.44 177 HIS A N 1
ATOM 1376 C CA . HIS A 1 177 ? -0.475 -0.543 13.065 1.00 83.44 177 HIS A CA 1
ATOM 1377 C C . HIS A 1 177 ? 0.354 0.556 12.374 1.00 83.44 177 HIS A C 1
ATOM 1379 O O . HIS A 1 177 ? 0.015 1.742 12.473 1.00 83.44 177 HIS A O 1
ATOM 1385 N N . ILE A 1 178 ? 1.380 0.169 11.605 1.00 88.38 178 ILE A N 1
ATOM 1386 C CA . ILE A 1 178 ? 2.185 1.102 10.807 1.00 88.38 178 ILE A CA 1
ATOM 1387 C C . ILE A 1 178 ? 1.614 1.396 9.417 1.00 88.38 178 ILE A C 1
ATOM 1389 O O . ILE A 1 178 ? 2.055 2.363 8.801 1.00 88.38 178 ILE A O 1
ATOM 1393 N N . ASP A 1 179 ? 0.636 0.621 8.934 1.00 91.38 179 ASP A N 1
ATOM 1394 C CA . ASP A 1 179 ? 0.044 0.772 7.600 1.00 91.38 179 ASP A CA 1
ATOM 1395 C C . ASP A 1 179 ? -0.648 2.144 7.472 1.00 91.38 179 ASP A C 1
ATOM 1397 O O . ASP A 1 179 ? -1.676 2.393 8.118 1.00 91.38 179 ASP A O 1
ATOM 1401 N N . PRO A 1 180 ? -0.112 3.068 6.656 1.00 92.38 180 PRO A N 1
ATOM 1402 C CA . PRO A 1 180 ? -0.679 4.401 6.523 1.00 92.38 180 PRO A CA 1
ATOM 1403 C C . PRO A 1 180 ? -2.024 4.399 5.789 1.00 92.38 180 PRO A C 1
ATOM 1405 O O . PRO A 1 180 ? -2.755 5.382 5.893 1.00 92.38 180 PRO A O 1
ATOM 1408 N N . ASP A 1 181 ? -2.381 3.330 5.070 1.00 95.44 181 ASP A N 1
ATOM 1409 C CA . ASP A 1 181 ? -3.683 3.226 4.395 1.00 95.44 181 ASP A CA 1
ATOM 1410 C C . ASP A 1 181 ? -4.814 2.881 5.361 1.00 95.44 181 ASP A C 1
ATOM 1412 O O . ASP A 1 181 ? -5.980 3.133 5.071 1.00 95.44 181 ASP A O 1
ATOM 1416 N N . LEU A 1 182 ? -4.468 2.357 6.537 1.00 94.38 182 LEU A N 1
ATOM 1417 C CA . LEU A 1 182 ? -5.398 2.090 7.631 1.00 94.38 182 LEU A CA 1
ATOM 1418 C C . LEU A 1 182 ? -5.378 3.203 8.684 1.00 94.38 182 LEU A C 1
ATOM 1420 O O . LEU A 1 182 ? -6.068 3.104 9.698 1.00 94.38 182 LEU A O 1
ATOM 1424 N N . ALA A 1 183 ? -4.639 4.295 8.447 1.00 92.00 183 ALA A N 1
ATOM 1425 C CA . ALA A 1 183 ? -4.635 5.456 9.330 1.00 92.00 183 ALA A CA 1
ATOM 1426 C C . ALA A 1 183 ? -6.050 5.978 9.671 1.00 92.00 183 ALA A C 1
ATOM 1428 O O . ALA A 1 183 ? -6.265 6.277 10.848 1.00 92.00 183 ALA A O 1
ATOM 1429 N N . PRO A 1 184 ? -7.032 6.012 8.739 1.00 94.31 184 PRO A N 1
ATOM 1430 C CA . PRO A 1 184 ? -8.409 6.406 9.059 1.00 94.31 184 PRO A CA 1
ATOM 1431 C C . PRO A 1 184 ? -9.096 5.539 10.127 1.00 94.31 184 PRO A C 1
ATOM 1433 O O . PRO A 1 184 ? -10.018 6.001 10.792 1.00 94.31 184 PRO A O 1
ATOM 1436 N N . LEU A 1 185 ? -8.650 4.294 10.329 1.00 93.19 185 LEU A N 1
ATOM 1437 C CA . LEU A 1 185 ? -9.204 3.390 11.339 1.00 93.19 185 LEU A CA 1
ATOM 1438 C C . LEU A 1 185 ? -8.579 3.567 12.728 1.00 93.19 185 LEU A C 1
ATOM 1440 O O . LEU A 1 185 ? -9.111 3.030 13.695 1.00 93.19 185 LEU A O 1
ATOM 1444 N N . ARG A 1 186 ? -7.471 4.309 12.876 1.00 88.25 186 ARG A N 1
ATOM 1445 C CA . ARG A 1 186 ? -6.709 4.396 14.143 1.00 88.25 186 ARG A CA 1
ATOM 1446 C C . ARG A 1 186 ? -7.509 4.950 15.324 1.00 88.25 186 ARG A C 1
ATOM 1448 O O . ARG A 1 186 ? -7.169 4.665 16.476 1.00 88.25 186 ARG A O 1
ATOM 1455 N N . ASP A 1 187 ? -8.567 5.707 15.048 1.00 87.44 187 ASP A N 1
ATOM 1456 C CA . ASP A 1 187 ? -9.464 6.249 16.070 1.00 87.44 187 ASP A CA 1
ATOM 1457 C C . ASP A 1 187 ? -10.631 5.328 16.439 1.00 87.44 187 ASP A C 1
ATOM 1459 O O . ASP A 1 187 ? -11.279 5.544 17.463 1.00 87.44 187 ASP A O 1
ATOM 1463 N N . SER A 1 188 ? -10.853 4.261 15.668 1.00 90.88 188 SER A N 1
ATOM 1464 C CA . SER A 1 188 ? -11.872 3.252 15.949 1.00 90.88 188 SER A CA 1
ATOM 1465 C C . SER A 1 188 ? -11.465 2.356 17.119 1.00 90.88 188 SER A C 1
ATOM 1467 O O . SER A 1 188 ? -10.377 1.774 17.136 1.00 90.88 188 SER A O 1
ATOM 1469 N N . GLU A 1 189 ? -12.370 2.189 18.086 1.00 91.12 189 GLU A N 1
ATOM 1470 C CA . GLU A 1 189 ? -12.203 1.228 19.180 1.00 91.12 189 GLU A CA 1
ATOM 1471 C C . GLU A 1 189 ? -12.094 -0.207 18.648 1.00 91.12 189 GLU A C 1
ATOM 1473 O O . GLU A 1 189 ? -11.214 -0.951 19.082 1.00 91.12 189 GLU A O 1
ATOM 1478 N N . SER A 1 190 ? -12.907 -0.564 17.647 1.00 90.44 190 SER A N 1
ATOM 1479 C CA . SER A 1 190 ? -12.874 -1.885 17.012 1.00 90.44 190 SER A CA 1
ATOM 1480 C C . SER A 1 190 ? -11.519 -2.171 16.376 1.00 90.44 190 SER A C 1
ATOM 1482 O O . SER A 1 190 ? -10.971 -3.253 16.567 1.00 90.44 190 SER A O 1
ATOM 1484 N N . PHE A 1 191 ? -10.936 -1.195 15.673 1.00 91.12 191 PHE A N 1
ATOM 1485 C CA . PHE A 1 191 ? -9.615 -1.371 15.072 1.00 91.12 191 PHE A CA 1
ATOM 1486 C C . PHE A 1 191 ? -8.531 -1.510 16.139 1.00 91.12 191 PHE A C 1
ATOM 1488 O O . PHE A 1 191 ? -7.730 -2.436 16.066 1.00 91.12 191 PHE A O 1
ATOM 1495 N N . ARG A 1 192 ? -8.537 -0.657 17.174 1.00 89.12 192 ARG A N 1
ATOM 1496 C CA . ARG A 1 192 ? -7.579 -0.750 18.291 1.00 89.12 192 ARG A CA 1
ATOM 1497 C C . ARG A 1 192 ? -7.653 -2.098 18.999 1.00 89.12 192 ARG A C 1
ATOM 1499 O O . ARG A 1 192 ? -6.610 -2.671 19.287 1.00 89.12 192 ARG A O 1
ATOM 1506 N N . ALA A 1 193 ? -8.856 -2.612 19.251 1.00 88.56 193 ALA A N 1
ATOM 1507 C CA . ALA A 1 193 ? -9.048 -3.939 19.828 1.00 88.56 193 ALA A CA 1
ATOM 1508 C C . ALA A 1 193 ? -8.563 -5.051 18.882 1.00 88.56 193 ALA A C 1
ATOM 1510 O O . ALA A 1 193 ? -7.952 -6.020 19.330 1.00 88.56 193 ALA A O 1
ATOM 1511 N N . PHE A 1 194 ? -8.791 -4.899 17.575 1.00 86.44 194 PHE A N 1
ATOM 1512 C CA . PHE A 1 194 ? -8.365 -5.852 16.551 1.00 86.44 194 PHE A CA 1
ATOM 1513 C C . PHE A 1 194 ? -6.836 -5.986 16.465 1.00 86.44 194 PHE A C 1
ATOM 1515 O O . PHE A 1 194 ? -6.329 -7.103 16.353 1.00 86.44 194 PHE A O 1
ATOM 1522 N N . ILE A 1 195 ? -6.106 -4.869 16.574 1.00 83.56 195 ILE A N 1
ATOM 1523 C CA . ILE A 1 195 ? -4.634 -4.816 16.524 1.00 83.56 195 ILE A CA 1
ATOM 1524 C C . ILE A 1 195 ? -3.965 -4.799 17.909 1.00 83.56 195 ILE A C 1
ATOM 1526 O O . ILE A 1 195 ? -2.791 -4.453 18.002 1.00 83.56 195 ILE A O 1
ATOM 1530 N N . ALA A 1 196 ? -4.680 -5.103 18.997 1.00 78.25 196 ALA A N 1
ATOM 1531 C CA . ALA A 1 196 ? -4.109 -5.129 20.347 1.00 78.25 196 ALA A CA 1
ATOM 1532 C C . ALA A 1 196 ? -3.433 -6.481 20.633 1.00 78.25 196 ALA A C 1
ATOM 1534 O O . ALA A 1 196 ? -4.105 -7.503 20.468 1.00 78.25 196 ALA A O 1
ATOM 1535 N N . PRO A 1 197 ? -2.159 -6.516 21.086 1.00 68.62 197 PRO A N 1
ATOM 1536 C CA . PRO A 1 197 ? -1.413 -7.757 21.316 1.00 68.62 197 PRO A CA 1
ATOM 1537 C C . PRO A 1 197 ? -2.244 -8.816 22.048 1.00 68.62 197 PRO A C 1
ATOM 1539 O O . PRO A 1 197 ? -2.843 -8.516 23.082 1.00 68.62 197 PRO A O 1
ATOM 1542 N N . ARG A 1 198 ? -2.294 -10.032 21.490 1.00 61.25 198 ARG A N 1
ATOM 1543 C CA . ARG A 1 198 ? -3.026 -11.173 22.062 1.00 61.25 198 ARG A CA 1
ATOM 1544 C C . ARG A 1 198 ? -2.153 -12.023 22.971 1.00 61.25 198 ARG A C 1
ATOM 1546 O O . ARG A 1 198 ? -0.975 -12.237 22.611 1.00 61.25 198 ARG A O 1
#

Foldseek 3Di:
DVVVVVVVCVVPPDPLPQPCPDPLNVLLLVLLVCCLVPNPVSSLVSLVVSLVVLVVVCVVCVPDPSSVVSNLVSCVSNPNLVSLVVLVVVCVVPVLNLVSLLNQQLSCLVVVVPVSNVVSLVSLVVNPDLVVQLSSLQSNLLSCLSNVVNVSSLVSVVVSVVSRVDPPPPCNLSCCSSPVSCVSCPPPPSVCVVSPDD

Nearest PDB structures (foldseek):
  4ui9-assembly1_K  TM=5.806E-01  e=2.840E-01  Homo sapiens
  5g05-assembly1_K  TM=5.331E-01  e=3.898E-01  Homo sapiens
  4ui9-assembly1_J  TM=5.158E-01  e=1.582E+00  Homo sapiens
  5a31-assembly1_J  TM=5.158E-01  e=1.732E+00  Homo sapiens
  6gmh-assembly1_Q  TM=3.277E-01  e=1.207E+00  Homo sapiens

Radius of gyration: 16.83 Å; Cα contacts (8 Å, |Δi|>4): 247; chains: 1; bounding box: 41×45×40 Å

Secondary structure (DSSP, 8-state):
-HHHHHHHHHHS-------TTSHHHHHHHHHHHHHHTT-HHHHHHHHHHHHHHHHHHHHH-TT-TTHHHHHHHHHHHTT--TTHHHHHHHHHH-TT-HHHHHHHHHHHHHTT-HHHHHHHHHHHHH---GGGTTHHHHHHHHHHHHTT-HHHHHHHHHHHHHTT--TTSTTHHHHHHH-GGGGGGTT-HHHHHHTS--

pLDDT: mean 85.89, std 18.22, range [32.38, 98.62]